Protein AF-A0A533TFR9-F1 (afdb_monomer_lite)

Foldseek 3Di:
DDDDPDDDDDDDDDDPDDDDDPDDDDPLLVLLVVLVVLVLQQVLVVCCVLCVVLDPDPVADGPSLLVLLVVSCVVVPPDPDLQVQVVCQVRPVSCVSNVHPHGDHSVSNVSSVVSDDPVSVVVVVVSVVLVVVLVCVVVVDPDDDDDDDDDDDDDPPPDDDDDDDDDPDDPDDDPDDDDDPDDDDDDDDDDDDDDDDSNHSDDD

Structure (mmCIF, N/CA/C/O backbone):
data_AF-A0A533TFR9-F1
#
_entry.id   AF-A0A533TFR9-F1
#
loop_
_atom_site.group_PDB
_atom_site.id
_atom_site.type_symbol
_atom_site.label_atom_id
_atom_site.label_alt_id
_atom_site.label_comp_id
_atom_site.label_asym_id
_atom_site.label_entity_id
_atom_site.label_seq_id
_atom_site.pdbx_PDB_ins_code
_atom_site.Cartn_x
_atom_site.Cartn_y
_atom_site.Cartn_z
_atom_site.occupancy
_atom_site.B_iso_or_equiv
_atom_site.auth_seq_id
_atom_site.auth_comp_id
_atom_site.auth_asym_id
_atom_site.auth_atom_id
_atom_site.pdbx_PDB_model_num
ATOM 1 N N . MET A 1 1 ? -53.025 -41.122 -5.615 1.00 40.28 1 MET A N 1
ATOM 2 C CA . MET A 1 1 ? -52.400 -40.650 -4.360 1.00 40.28 1 MET A CA 1
ATOM 3 C C . MET A 1 1 ? -51.472 -39.491 -4.711 1.00 40.28 1 MET A C 1
ATOM 5 O O . MET A 1 1 ? -50.296 -39.714 -4.962 1.00 40.28 1 MET A O 1
ATOM 9 N N . ALA A 1 2 ? -52.024 -38.284 -4.869 1.00 43.53 2 ALA A N 1
ATOM 10 C CA . ALA A 1 2 ? -51.248 -37.087 -5.196 1.00 43.53 2 ALA A CA 1
ATOM 11 C C . ALA A 1 2 ? -50.754 -36.455 -3.889 1.00 43.53 2 ALA A C 1
ATOM 13 O O . ALA A 1 2 ? -51.533 -36.268 -2.959 1.00 43.53 2 ALA A O 1
ATOM 14 N N . LYS A 1 3 ? -49.445 -36.222 -3.796 1.00 50.22 3 LYS A N 1
ATOM 15 C CA . LYS A 1 3 ? -48.782 -35.680 -2.611 1.00 50.22 3 LYS A CA 1
ATOM 16 C C . LYS A 1 3 ? -48.791 -34.157 -2.741 1.00 50.22 3 LYS A C 1
ATOM 18 O O . LYS A 1 3 ? -47.997 -33.613 -3.508 1.00 50.22 3 LYS A O 1
ATOM 23 N N . ASP A 1 4 ? -49.708 -33.493 -2.042 1.00 49.94 4 ASP A N 1
ATOM 24 C CA . ASP A 1 4 ? -49.743 -32.032 -1.986 1.00 49.94 4 ASP A CA 1
ATOM 25 C C . ASP A 1 4 ? -48.434 -31.521 -1.385 1.00 49.94 4 ASP A C 1
ATOM 27 O O . ASP A 1 4 ? -48.100 -31.773 -0.227 1.00 49.94 4 ASP A O 1
ATOM 31 N N . THR A 1 5 ? -47.652 -30.837 -2.215 1.00 58.03 5 THR A N 1
ATOM 32 C CA . THR A 1 5 ? -46.414 -30.183 -1.802 1.00 58.03 5 THR A CA 1
ATOM 33 C C . THR A 1 5 ? -46.766 -28.736 -1.484 1.00 58.03 5 THR A C 1
ATOM 35 O O . THR A 1 5 ? -46.657 -27.856 -2.333 1.00 58.03 5 THR A O 1
ATOM 38 N N . SER A 1 6 ? -47.261 -28.494 -0.270 1.00 59.50 6 SER A N 1
ATOM 39 C CA . SER A 1 6 ? -47.533 -27.144 0.223 1.00 59.50 6 SER A CA 1
ATOM 40 C C . SER A 1 6 ? -46.208 -26.407 0.432 1.00 59.50 6 SER A C 1
ATOM 42 O O . SER A 1 6 ? -45.427 -26.753 1.322 1.00 59.50 6 SER A O 1
ATOM 44 N N . ILE A 1 7 ? -45.941 -25.404 -0.402 1.00 64.81 7 ILE A N 1
ATOM 45 C CA . ILE A 1 7 ? -44.805 -24.491 -0.252 1.00 64.81 7 ILE A CA 1
ATOM 46 C C . ILE A 1 7 ? -45.053 -23.669 1.025 1.00 64.81 7 ILE A C 1
ATOM 48 O O . ILE A 1 7 ? -46.090 -23.010 1.105 1.00 64.81 7 ILE A O 1
ATOM 52 N N . PRO A 1 8 ? -44.165 -23.701 2.035 1.00 61.91 8 PRO A N 1
ATOM 53 C CA . PRO A 1 8 ? -44.389 -22.963 3.272 1.00 61.91 8 PRO A CA 1
ATOM 54 C C . PRO A 1 8 ? -44.379 -21.453 2.999 1.00 61.91 8 PRO A C 1
ATOM 56 O O . PRO A 1 8 ? -43.416 -20.913 2.450 1.00 61.91 8 PRO A O 1
ATOM 59 N N . GLU A 1 9 ? -45.462 -20.772 3.384 1.00 65.62 9 GLU A N 1
ATOM 60 C CA . GLU A 1 9 ? -45.578 -19.314 3.325 1.00 65.62 9 GLU A CA 1
ATOM 61 C C . GLU A 1 9 ? -44.448 -18.651 4.127 1.00 65.62 9 GLU A C 1
ATOM 63 O O . GLU A 1 9 ? -44.225 -18.951 5.304 1.00 65.62 9 GLU A O 1
ATOM 68 N N . LYS A 1 10 ? -43.727 -17.719 3.491 1.00 65.94 10 LYS A N 1
ATOM 69 C CA . LYS A 1 10 ? -42.683 -16.920 4.143 1.00 65.94 10 LYS A CA 1
ATOM 70 C C . LYS A 1 10 ? -43.307 -16.058 5.242 1.00 65.94 10 LYS A C 1
ATOM 72 O O . LYS A 1 10 ? -43.963 -15.054 4.966 1.00 65.94 10 LYS A O 1
ATOM 77 N N . LYS A 1 11 ? -43.059 -16.438 6.495 1.00 70.69 11 LYS A N 1
ATOM 78 C CA . LYS A 1 11 ? -43.425 -15.670 7.687 1.00 70.69 11 LYS A CA 1
ATOM 79 C C . LYS A 1 11 ? -42.774 -14.281 7.613 1.00 70.69 11 LYS A C 1
ATOM 81 O O . LYS A 1 11 ? -41.561 -14.177 7.456 1.00 70.69 11 LYS A O 1
ATOM 86 N N . LYS A 1 12 ? -43.578 -13.216 7.697 1.00 67.75 12 LYS A N 1
ATOM 87 C CA . LYS A 1 12 ? -43.084 -11.830 7.732 1.00 67.75 12 LYS A CA 1
ATOM 88 C C . LYS A 1 12 ? -42.304 -11.614 9.027 1.00 67.75 12 LYS A C 1
ATOM 90 O O . LYS A 1 12 ? -42.890 -11.677 10.107 1.00 67.75 12 LYS A O 1
ATOM 95 N N . GLU A 1 13 ? -41.002 -11.378 8.923 1.00 79.06 13 GLU A N 1
ATOM 96 C CA . GLU A 1 13 ? -40.177 -11.027 10.079 1.00 79.06 13 GLU A CA 1
ATOM 97 C C . GLU A 1 13 ? -40.566 -9.624 10.570 1.00 79.06 13 GLU A C 1
ATOM 99 O O . GLU A 1 13 ? -40.511 -8.653 9.815 1.00 79.06 13 GLU A O 1
ATOM 104 N N . GLN A 1 14 ? -41.033 -9.532 11.818 1.00 79.50 14 GLN A N 1
ATOM 105 C CA . GLN A 1 14 ? -41.370 -8.269 12.477 1.00 79.50 14 GLN A CA 1
ATOM 106 C C . GLN A 1 14 ? -40.223 -7.864 13.401 1.00 79.50 14 GLN A C 1
ATOM 108 O O . GLN A 1 14 ? -39.739 -8.681 14.185 1.00 79.50 14 GLN A O 1
ATOM 113 N N . ILE A 1 15 ? -39.800 -6.600 13.314 1.00 82.75 15 ILE A N 1
ATOM 114 C CA . ILE A 1 15 ? -38.747 -6.038 14.167 1.00 82.75 15 ILE A CA 1
ATOM 115 C C . ILE A 1 15 ? -39.233 -6.081 15.619 1.00 82.75 15 ILE A C 1
ATOM 117 O O . ILE A 1 15 ? -40.212 -5.425 15.964 1.00 82.75 15 ILE A O 1
ATOM 121 N N . HIS A 1 16 ? -38.560 -6.876 16.453 1.00 84.50 16 HIS A N 1
ATOM 122 C CA . HIS A 1 16 ? -38.984 -7.127 17.832 1.00 84.50 16 HIS A CA 1
ATOM 123 C C . HIS A 1 16 ? -38.587 -5.990 18.786 1.00 84.50 16 HIS A C 1
ATOM 125 O O . HIS A 1 16 ? -39.356 -5.633 19.673 1.00 84.50 16 HIS A O 1
ATOM 131 N N . ALA A 1 17 ? -37.396 -5.409 18.601 1.00 82.75 17 ALA A N 1
ATOM 132 C CA . ALA A 1 17 ? -36.886 -4.296 19.398 1.00 82.75 17 ALA A CA 1
ATOM 133 C C . ALA A 1 17 ? -35.746 -3.571 18.664 1.00 82.75 17 ALA A C 1
ATOM 135 O O . ALA A 1 17 ? -35.014 -4.185 17.889 1.00 82.75 17 ALA A O 1
ATOM 136 N N . ILE A 1 18 ? -35.578 -2.275 18.939 1.00 85.94 18 ILE A N 1
ATOM 137 C CA . ILE A 1 18 ? -34.423 -1.479 18.500 1.00 85.94 18 ILE A CA 1
ATOM 138 C C . ILE A 1 18 ? -33.556 -1.246 19.737 1.00 85.94 18 ILE A C 1
ATOM 140 O O . ILE A 1 18 ? -33.967 -0.540 20.656 1.00 85.94 18 ILE A O 1
ATOM 144 N N . GLN A 1 19 ? -32.385 -1.877 19.780 1.00 89.19 19 GLN A N 1
ATOM 145 C CA . GLN A 1 19 ? -31.426 -1.775 20.883 1.00 89.19 19 GLN A CA 1
ATOM 146 C C . GLN A 1 19 ? -30.131 -1.113 20.405 1.00 89.19 19 GLN A C 1
ATOM 148 O O . GLN A 1 19 ? -29.791 -1.175 19.222 1.00 89.19 19 GLN A O 1
ATOM 153 N N . ALA A 1 20 ? -29.409 -0.471 21.326 1.00 82.38 20 ALA A N 1
ATOM 154 C CA . ALA A 1 20 ? -28.070 0.032 21.045 1.00 82.38 20 ALA A CA 1
ATOM 155 C C . ALA A 1 20 ? -27.120 -1.151 20.809 1.00 82.38 20 ALA A C 1
ATOM 157 O O . ALA A 1 20 ? -27.130 -2.121 21.564 1.00 82.38 20 ALA A O 1
ATOM 158 N N . THR A 1 21 ? -26.339 -1.070 19.737 1.00 81.94 21 THR A N 1
ATOM 159 C CA . THR A 1 21 ? -25.361 -2.085 19.340 1.00 81.94 21 THR A CA 1
ATOM 160 C C . THR A 1 21 ? -23.977 -1.631 19.786 1.00 81.94 21 THR A C 1
ATOM 162 O O . THR A 1 21 ? -23.606 -0.488 19.528 1.00 81.94 21 THR A O 1
ATOM 165 N N . ASP A 1 22 ? -23.241 -2.517 20.456 1.00 82.50 22 ASP A N 1
ATOM 166 C CA . ASP A 1 22 ? -21.844 -2.289 20.859 1.00 82.50 22 ASP A CA 1
ATOM 167 C C . ASP A 1 22 ? -20.851 -2.637 19.728 1.00 82.50 22 ASP A C 1
ATOM 169 O O . ASP A 1 22 ? -19.657 -2.362 19.811 1.00 82.50 22 ASP A O 1
ATOM 173 N N . ASP A 1 23 ? -21.345 -3.219 18.629 1.00 80.50 23 ASP A N 1
ATOM 174 C CA . ASP A 1 23 ? -20.527 -3.548 17.465 1.00 80.50 23 ASP A CA 1
ATOM 175 C C . ASP A 1 23 ? -20.022 -2.281 16.763 1.00 80.50 23 ASP A C 1
ATOM 177 O O . ASP A 1 23 ? -20.779 -1.357 16.437 1.00 80.50 23 ASP A O 1
ATOM 181 N N . GLN A 1 24 ? -18.733 -2.274 16.427 1.00 80.06 24 GLN A N 1
ATOM 182 C CA . GLN A 1 24 ? -18.159 -1.220 15.602 1.00 80.06 24 GLN A CA 1
ATOM 183 C C . GLN A 1 24 ? -18.522 -1.425 14.130 1.00 80.06 24 GLN A C 1
ATOM 185 O O . GLN A 1 24 ? -17.881 -2.171 13.387 1.00 80.06 24 GLN A O 1
ATOM 190 N N . LEU A 1 25 ? -19.556 -0.717 13.687 1.00 78.94 25 LEU A N 1
ATOM 191 C CA . LEU A 1 25 ? -19.965 -0.702 12.289 1.00 78.94 25 LEU A CA 1
ATOM 192 C C . LEU A 1 25 ? -19.057 0.216 11.466 1.00 78.94 25 LEU A C 1
ATOM 194 O O . LEU A 1 25 ? -18.808 1.368 11.818 1.00 78.94 25 LEU A O 1
ATOM 198 N N . THR A 1 26 ? -18.600 -0.284 10.320 1.00 83.94 26 THR A N 1
ATOM 199 C CA . THR A 1 26 ? -17.754 0.467 9.388 1.00 83.94 26 THR A CA 1
ATOM 200 C C . THR A 1 26 ? -18.299 0.389 7.972 1.00 83.94 26 THR A C 1
ATOM 202 O O . THR A 1 26 ? -18.675 -0.674 7.476 1.00 83.94 26 THR A O 1
ATOM 205 N N . THR A 1 27 ? -18.308 1.528 7.284 1.00 83.62 27 THR A N 1
ATOM 206 C CA . THR A 1 27 ? -18.710 1.620 5.873 1.00 83.62 27 THR A CA 1
ATOM 207 C C . THR A 1 27 ? -17.654 1.046 4.924 1.00 83.62 27 THR A C 1
ATOM 209 O O . THR A 1 27 ? -17.921 0.875 3.737 1.00 83.62 27 THR A O 1
ATOM 212 N N . ARG A 1 28 ? -16.465 0.699 5.437 1.00 87.12 28 ARG A N 1
ATOM 213 C CA . ARG A 1 28 ? -15.309 0.209 4.668 1.00 87.12 28 ARG A CA 1
ATOM 214 C C . ARG A 1 28 ? -15.183 -1.318 4.663 1.00 87.12 28 ARG A C 1
ATOM 216 O O . ARG A 1 28 ? -14.096 -1.848 4.461 1.00 87.12 28 ARG A O 1
ATOM 223 N N . SER A 1 29 ? -16.274 -2.052 4.873 1.00 85.31 29 SER A N 1
ATOM 224 C CA . SER A 1 29 ? -16.260 -3.523 4.967 1.00 85.31 29 SER A CA 1
ATOM 225 C C . SER A 1 29 ? -15.684 -4.216 3.722 1.00 85.31 29 SER A C 1
ATOM 227 O O . SER A 1 29 ? -15.008 -5.240 3.837 1.00 85.31 29 SER A O 1
ATOM 229 N N . CYS A 1 30 ? -15.856 -3.628 2.532 1.00 86.75 30 CYS A N 1
ATOM 230 C CA . CYS A 1 30 ? -15.288 -4.144 1.282 1.00 86.75 30 CYS A CA 1
ATOM 231 C C . CYS A 1 30 ? -13.751 -4.221 1.299 1.00 86.75 30 CYS A C 1
ATOM 233 O O . CYS A 1 30 ? -13.156 -5.092 0.658 1.00 86.75 30 CYS A O 1
ATOM 235 N N . LEU A 1 31 ? -13.108 -3.352 2.080 1.00 91.12 31 LEU A N 1
ATOM 236 C CA . LEU A 1 31 ? -11.663 -3.302 2.226 1.00 91.12 31 LEU A CA 1
ATOM 237 C C . LEU A 1 31 ? -11.118 -4.549 2.931 1.00 91.12 31 LEU A C 1
ATOM 239 O O . LEU A 1 31 ? -9.989 -4.951 2.657 1.00 91.12 31 LEU A O 1
ATOM 243 N N . SER A 1 32 ? -11.930 -5.208 3.763 1.00 91.50 32 SER A N 1
ATOM 244 C CA . SER A 1 32 ? -11.549 -6.460 4.418 1.00 91.50 32 SER A CA 1
ATOM 245 C C . SER A 1 32 ? -11.318 -7.571 3.395 1.00 91.50 32 SER A C 1
ATOM 247 O O . SER A 1 32 ? -10.272 -8.223 3.405 1.00 91.50 32 SER A O 1
ATOM 249 N N . PHE A 1 33 ? -12.209 -7.713 2.408 1.00 91.62 33 PHE A N 1
ATOM 250 C CA . PHE A 1 33 ? -12.016 -8.671 1.315 1.00 91.62 33 PHE A CA 1
ATOM 251 C C . PHE A 1 33 ? -10.762 -8.366 0.499 1.00 91.62 33 PHE A C 1
ATOM 253 O O . PHE A 1 33 ? -10.030 -9.283 0.127 1.00 91.62 33 PHE A O 1
ATOM 260 N N . PHE A 1 34 ? -10.476 -7.087 0.254 1.00 92.44 34 PHE A N 1
ATOM 261 C CA . PHE A 1 34 ? -9.254 -6.681 -0.435 1.00 92.44 34 PHE A CA 1
ATOM 262 C C . PHE A 1 34 ? -7.996 -7.014 0.382 1.00 92.44 34 PHE A C 1
ATOM 264 O O . PHE A 1 34 ? -7.026 -7.553 -0.153 1.00 92.44 34 PHE A O 1
ATOM 271 N N . ALA A 1 35 ? -8.017 -6.766 1.689 1.00 91.44 35 ALA A N 1
ATOM 272 C CA . ALA A 1 35 ? -6.906 -7.062 2.583 1.00 91.44 35 ALA A CA 1
ATOM 273 C C . ALA A 1 35 ? -6.661 -8.579 2.725 1.00 91.44 35 ALA A C 1
ATOM 275 O O . ALA A 1 35 ? -5.508 -9.021 2.764 1.00 91.44 35 ALA A O 1
ATOM 276 N N . ILE A 1 36 ? -7.725 -9.389 2.756 1.00 91.94 36 ILE A N 1
ATOM 277 C CA . ILE A 1 36 ? -7.655 -10.858 2.706 1.00 91.94 36 ILE A CA 1
ATOM 278 C C . ILE A 1 36 ? -7.085 -11.307 1.359 1.00 91.94 36 ILE A C 1
ATOM 280 O O . ILE A 1 36 ? -6.171 -12.132 1.308 1.00 91.94 36 ILE A O 1
ATOM 284 N N . TYR A 1 37 ? -7.565 -10.714 0.266 1.00 91.81 37 TYR A N 1
ATOM 285 C CA . TYR A 1 37 ? -7.078 -10.999 -1.074 1.00 91.81 37 TYR A CA 1
ATOM 286 C C . TYR A 1 37 ? -5.565 -10.753 -1.188 1.00 91.81 37 TYR A C 1
ATOM 288 O O . TYR A 1 37 ? -4.832 -11.655 -1.595 1.00 91.81 37 TYR A O 1
ATOM 296 N N . LEU A 1 38 ? -5.066 -9.597 -0.736 1.00 90.62 38 LEU A N 1
ATOM 297 C CA . LEU A 1 38 ? -3.634 -9.270 -0.747 1.00 90.62 38 LEU A CA 1
ATOM 298 C C . LEU A 1 38 ? -2.773 -10.253 0.060 1.00 90.62 38 LEU A C 1
ATOM 300 O O . LEU A 1 38 ? -1.634 -10.535 -0.321 1.00 90.62 38 LEU A O 1
ATOM 304 N N . ARG A 1 39 ? -3.306 -10.796 1.157 1.00 89.56 39 ARG A N 1
ATOM 305 C CA . ARG A 1 39 ? -2.626 -11.836 1.943 1.00 89.56 39 ARG A CA 1
ATOM 306 C C . ARG A 1 39 ? -2.644 -13.191 1.231 1.00 89.56 39 ARG A C 1
ATOM 308 O O . ARG A 1 39 ? -1.647 -13.906 1.269 1.00 89.56 39 ARG A O 1
ATOM 315 N N . SER A 1 40 ? -3.732 -13.513 0.532 1.00 89.19 40 SER A N 1
ATOM 316 C CA . SER A 1 40 ? -3.910 -14.798 -0.159 1.00 89.19 40 SER A CA 1
ATOM 317 C C . SER A 1 40 ? -3.024 -14.976 -1.399 1.00 89.19 40 SER A C 1
ATOM 319 O O . SER A 1 40 ? -2.599 -16.091 -1.691 1.00 89.19 40 SER A O 1
ATOM 321 N N . ILE A 1 41 ? -2.680 -13.891 -2.104 1.00 85.94 41 ILE A N 1
ATOM 322 C CA . ILE A 1 41 ? -1.914 -13.947 -3.363 1.00 85.94 41 ILE A CA 1
ATOM 323 C C . ILE A 1 41 ? -0.428 -14.288 -3.187 1.00 85.94 41 ILE A C 1
ATOM 325 O O . ILE A 1 41 ? 0.297 -14.328 -4.172 1.00 85.94 41 ILE A O 1
ATOM 329 N N . GLN A 1 42 ? 0.056 -14.515 -1.958 1.00 83.50 42 GLN A N 1
ATOM 330 C CA . GLN A 1 42 ? 1.474 -14.789 -1.653 1.00 83.50 42 GLN A CA 1
ATOM 331 C C . GLN A 1 42 ? 2.441 -13.678 -2.110 1.00 83.50 42 GLN A C 1
ATOM 333 O O . GLN A 1 42 ? 3.645 -13.887 -2.258 1.00 83.50 42 GLN A O 1
ATOM 338 N N . LEU A 1 43 ? 1.932 -12.456 -2.281 1.00 87.88 43 LEU A N 1
ATOM 339 C CA . LEU A 1 43 ? 2.740 -11.289 -2.628 1.00 87.88 43 LEU A CA 1
ATOM 340 C C . LEU A 1 43 ? 3.585 -10.806 -1.440 1.00 87.88 43 LEU A C 1
ATOM 342 O O . LEU A 1 43 ? 4.705 -10.331 -1.619 1.00 87.88 43 LEU A O 1
ATOM 346 N N . LEU A 1 44 ? 3.064 -10.942 -0.219 1.00 89.19 44 LEU A N 1
ATOM 347 C CA . LEU A 1 44 ? 3.703 -10.423 0.994 1.00 89.19 44 LEU A CA 1
ATOM 348 C C . LEU A 1 44 ? 5.091 -11.036 1.271 1.00 89.19 44 LEU A C 1
ATOM 350 O O . LEU A 1 44 ? 6.014 -10.261 1.529 1.00 89.19 44 LEU A O 1
ATOM 354 N N . PRO A 1 45 ? 5.312 -12.361 1.137 1.00 90.50 45 PRO A N 1
ATOM 355 C CA . PRO A 1 45 ? 6.654 -12.945 1.227 1.00 90.50 45 PRO A CA 1
ATOM 356 C C . PRO A 1 45 ? 7.634 -12.413 0.171 1.00 90.50 45 PRO A C 1
ATOM 358 O O . PRO A 1 45 ? 8.799 -12.154 0.476 1.00 90.50 45 PRO A O 1
ATOM 361 N N . ILE A 1 46 ? 7.173 -12.202 -1.069 1.00 90.06 46 ILE A N 1
ATOM 362 C CA . ILE A 1 46 ? 8.003 -11.655 -2.155 1.00 90.06 46 ILE A CA 1
ATOM 363 C C . ILE A 1 46 ? 8.418 -10.220 -1.817 1.00 90.06 46 ILE A C 1
ATOM 365 O O . ILE A 1 46 ? 9.588 -9.858 -1.959 1.00 90.06 46 ILE A O 1
ATOM 369 N N . ILE A 1 47 ? 7.475 -9.419 -1.319 1.00 90.50 47 ILE A N 1
ATOM 370 C CA . ILE A 1 47 ? 7.729 -8.055 -0.855 1.00 90.50 47 ILE A CA 1
ATOM 371 C C . ILE A 1 47 ? 8.730 -8.048 0.302 1.00 90.50 47 ILE A C 1
ATOM 373 O O . ILE A 1 47 ? 9.670 -7.257 0.263 1.00 90.50 47 ILE A O 1
ATOM 377 N N . GLU A 1 48 ? 8.579 -8.918 1.302 1.00 91.00 48 GLU A N 1
ATOM 378 C CA . GLU A 1 48 ? 9.520 -8.995 2.428 1.00 91.00 48 GLU A CA 1
ATOM 379 C C . GLU A 1 48 ? 10.929 -9.353 1.948 1.00 91.00 48 GLU A C 1
ATOM 381 O O . GLU A 1 48 ? 11.910 -8.737 2.361 1.00 91.00 48 GLU A O 1
ATOM 386 N N . ARG A 1 49 ? 11.055 -10.281 0.997 1.00 89.69 49 ARG A N 1
ATOM 387 C CA . ARG A 1 49 ? 12.356 -10.653 0.433 1.00 89.69 49 ARG A CA 1
ATOM 388 C C . ARG A 1 49 ? 13.016 -9.506 -0.341 1.00 89.69 49 ARG A C 1
ATOM 390 O O . ARG A 1 49 ? 14.221 -9.296 -0.216 1.00 89.69 49 ARG A O 1
ATOM 397 N N . LEU A 1 50 ? 12.247 -8.758 -1.135 1.00 87.75 50 LEU A N 1
ATOM 398 C CA . LEU A 1 50 ? 12.765 -7.660 -1.962 1.00 87.75 50 LEU A CA 1
ATOM 399 C C . LEU A 1 50 ? 13.021 -6.377 -1.156 1.00 87.75 50 LEU A C 1
ATOM 401 O O . LEU A 1 50 ? 14.012 -5.676 -1.375 1.00 87.75 50 LEU A O 1
ATOM 405 N N . PHE A 1 51 ? 12.131 -6.061 -0.216 1.00 88.19 51 PHE A N 1
ATOM 406 C CA . PHE A 1 51 ? 12.095 -4.782 0.489 1.00 88.19 51 PHE A CA 1
ATOM 407 C C . PHE A 1 51 ? 12.335 -4.891 1.996 1.00 88.19 51 PHE A C 1
ATOM 409 O O . PHE A 1 51 ? 12.429 -3.852 2.639 1.00 88.19 51 PHE A O 1
ATOM 416 N N . GLY A 1 52 ? 12.541 -6.072 2.579 1.00 83.75 52 GLY A N 1
ATOM 417 C CA . GLY A 1 52 ? 12.780 -6.236 4.022 1.00 83.75 52 GLY A CA 1
ATOM 418 C C . GLY A 1 52 ? 13.975 -5.419 4.529 1.00 83.75 52 GLY A C 1
ATOM 419 O O . GLY A 1 52 ? 13.904 -4.771 5.572 1.00 83.75 52 GLY A O 1
ATOM 420 N N . LYS A 1 53 ? 15.029 -5.279 3.707 1.00 84.19 53 LYS A N 1
ATOM 421 C CA . LYS A 1 53 ? 16.192 -4.400 3.973 1.00 84.19 53 LYS A CA 1
ATOM 422 C C . LYS A 1 53 ? 15.857 -2.899 4.007 1.00 84.19 53 LYS A C 1
ATOM 424 O O . LYS A 1 53 ? 16.750 -2.066 4.144 1.00 84.19 53 LYS A O 1
ATOM 429 N N . LEU A 1 54 ? 14.613 -2.502 3.740 1.00 84.62 54 LEU A N 1
ATOM 430 C CA . LEU A 1 54 ? 14.144 -1.118 3.879 1.00 84.62 54 LEU A CA 1
ATOM 431 C C . LEU A 1 54 ? 13.927 -0.759 5.351 1.00 84.62 54 LEU A C 1
ATOM 433 O O . LEU A 1 54 ? 14.105 0.392 5.752 1.00 84.62 54 LEU A O 1
ATOM 437 N N . ARG A 1 55 ? 13.583 -1.757 6.171 1.00 83.31 55 ARG A N 1
ATOM 438 C CA . ARG A 1 55 ? 13.374 -1.594 7.602 1.00 83.31 55 ARG A CA 1
ATOM 439 C C . ARG A 1 55 ? 14.721 -1.460 8.306 1.00 83.31 55 ARG A C 1
ATOM 441 O O . ARG A 1 55 ? 15.454 -2.426 8.472 1.00 83.31 55 ARG A O 1
ATOM 448 N N . LYS A 1 56 ? 15.029 -0.243 8.758 1.00 76.75 56 LYS A N 1
ATOM 449 C CA . LYS A 1 56 ? 16.255 0.046 9.524 1.00 76.75 56 LYS A CA 1
ATOM 450 C C . LYS A 1 56 ? 16.191 -0.439 10.977 1.00 76.75 56 LYS A C 1
ATOM 452 O O . LYS A 1 56 ? 17.228 -0.656 11.586 1.00 76.75 56 LYS A O 1
ATOM 457 N N . ASN A 1 57 ? 14.992 -0.580 11.550 1.00 79.88 57 ASN A N 1
ATOM 458 C CA . ASN A 1 57 ? 14.809 -0.934 12.959 1.00 79.88 57 ASN A CA 1
ATOM 459 C C . ASN A 1 57 ? 13.709 -1.992 13.143 1.00 79.88 57 ASN A C 1
ATOM 461 O O . ASN A 1 57 ? 12.606 -1.858 12.607 1.00 79.88 57 ASN A O 1
ATOM 465 N N . LYS A 1 58 ? 13.985 -3.000 13.980 1.00 74.38 58 LYS A N 1
ATOM 466 C CA . LYS A 1 58 ? 13.032 -4.038 14.401 1.00 74.38 58 LYS A CA 1
ATOM 467 C C . LYS A 1 58 ? 11.830 -3.485 15.183 1.00 74.38 58 LYS A C 1
ATOM 469 O O . LYS A 1 58 ? 10.826 -4.165 15.287 1.00 74.38 58 LYS A O 1
ATOM 474 N N . LYS A 1 59 ? 11.863 -2.245 15.678 1.00 77.06 59 LYS A N 1
ATOM 475 C CA . LYS A 1 59 ? 10.701 -1.626 16.354 1.00 77.06 59 LYS A CA 1
ATOM 476 C C . LYS A 1 59 ? 9.607 -1.102 15.406 1.00 77.06 59 LYS A C 1
ATOM 478 O O . LYS A 1 59 ? 8.493 -0.857 15.856 1.00 77.06 59 LYS A O 1
ATOM 483 N N . GLY A 1 60 ? 9.925 -0.872 14.127 1.00 81.25 60 GLY A N 1
ATOM 484 C CA . GLY A 1 60 ? 8.948 -0.401 13.131 1.00 81.25 60 GLY A CA 1
ATOM 485 C C . GLY A 1 60 ? 8.015 -1.514 12.651 1.00 81.25 60 GLY A C 1
ATOM 486 O O . GLY A 1 60 ? 8.343 -2.682 12.837 1.00 81.25 60 GLY A O 1
ATOM 487 N N . LEU A 1 61 ? 6.892 -1.160 12.016 1.00 86.81 61 LEU A N 1
ATOM 488 C CA . LEU A 1 61 ? 6.024 -2.151 11.371 1.00 86.81 61 LEU A CA 1
ATOM 489 C C . LEU A 1 61 ? 6.801 -2.942 10.301 1.00 86.81 61 LEU A C 1
ATOM 491 O O . LEU A 1 61 ? 7.716 -2.389 9.671 1.00 86.81 61 LEU A O 1
ATOM 495 N N . PRO A 1 62 ? 6.463 -4.224 10.088 1.00 90.19 62 PRO A N 1
ATOM 496 C CA . PRO A 1 62 ? 7.011 -4.988 8.980 1.00 90.19 62 PRO A CA 1
ATOM 497 C C . PRO A 1 62 ? 6.603 -4.357 7.642 1.00 90.19 62 PRO A C 1
ATOM 499 O O . PRO A 1 62 ? 5.532 -3.768 7.495 1.00 90.19 62 PRO A O 1
ATOM 502 N N . ILE A 1 63 ? 7.492 -4.459 6.654 1.00 91.12 63 ILE A N 1
ATOM 503 C CA . ILE A 1 63 ? 7.301 -3.823 5.348 1.00 91.12 63 ILE A CA 1
ATOM 504 C C . ILE A 1 63 ? 6.037 -4.342 4.629 1.00 91.12 63 ILE A C 1
ATOM 506 O O . ILE A 1 63 ? 5.300 -3.513 4.099 1.00 91.12 63 ILE A O 1
ATOM 510 N N . PRO A 1 64 ? 5.714 -5.650 4.646 1.00 91.69 64 PRO A N 1
ATOM 511 C CA . PRO A 1 64 ? 4.498 -6.176 4.043 1.00 91.69 64 PRO A CA 1
ATOM 512 C C . PRO A 1 64 ? 3.221 -5.578 4.625 1.00 91.69 64 PRO A C 1
ATOM 514 O O . PRO A 1 64 ? 2.309 -5.269 3.865 1.00 91.69 64 PRO A O 1
ATOM 517 N N . GLU A 1 65 ? 3.159 -5.347 5.938 1.00 91.75 65 GLU A N 1
ATOM 518 C CA . GLU A 1 65 ? 1.994 -4.702 6.557 1.00 91.75 65 GLU A CA 1
ATOM 519 C C . GLU A 1 65 ? 1.853 -3.248 6.120 1.00 91.75 65 GLU A C 1
ATOM 521 O O . GLU A 1 65 ? 0.745 -2.807 5.821 1.00 91.75 65 GLU A O 1
ATOM 526 N N . LEU A 1 66 ? 2.967 -2.516 6.004 1.00 92.06 66 LEU A N 1
ATOM 527 C CA . LEU A 1 66 ? 2.947 -1.162 5.448 1.00 92.06 66 LEU A CA 1
ATOM 528 C C . LEU A 1 66 ? 2.436 -1.163 4.004 1.00 92.06 66 LEU A C 1
ATOM 530 O O . LEU A 1 66 ? 1.656 -0.290 3.637 1.00 92.06 66 LEU A O 1
ATOM 534 N N . PHE A 1 67 ? 2.824 -2.152 3.194 1.00 92.31 67 PHE A N 1
ATOM 535 C CA . PHE A 1 67 ? 2.302 -2.301 1.836 1.00 92.31 67 PHE A CA 1
ATOM 536 C C . PHE A 1 67 ? 0.799 -2.578 1.821 1.00 92.31 67 PHE A C 1
ATOM 538 O O . PHE A 1 67 ? 0.091 -1.921 1.063 1.00 92.31 67 PHE A O 1
ATOM 545 N N . VAL A 1 68 ? 0.299 -3.494 2.659 1.00 93.31 68 VAL A N 1
ATOM 546 C CA . VAL A 1 68 ? -1.147 -3.751 2.764 1.00 93.31 68 VAL A CA 1
ATOM 547 C C . VAL A 1 68 ? -1.878 -2.473 3.164 1.00 93.31 68 VAL A C 1
ATOM 549 O O . VAL A 1 68 ? -2.829 -2.096 2.495 1.00 93.31 68 VAL A O 1
ATOM 552 N N . GLN A 1 69 ? -1.399 -1.751 4.178 1.00 93.12 69 GLN A N 1
ATOM 553 C CA . GLN A 1 69 ? -2.028 -0.510 4.640 1.00 93.12 69 GLN A CA 1
ATOM 554 C C . GLN A 1 69 ? -2.029 0.592 3.581 1.00 93.12 69 GLN A C 1
ATOM 556 O O . GLN A 1 69 ? -3.034 1.279 3.421 1.00 93.12 69 GLN A O 1
ATOM 561 N N . VAL A 1 70 ? -0.933 0.756 2.837 1.00 92.94 70 VAL A N 1
ATOM 562 C CA . VAL A 1 70 ? -0.842 1.742 1.751 1.00 92.94 70 VAL A CA 1
ATOM 563 C C . VAL A 1 70 ? -1.761 1.372 0.588 1.00 92.94 70 VAL A C 1
ATOM 565 O O . VAL A 1 70 ? -2.471 2.235 0.080 1.00 92.94 70 VAL A O 1
ATOM 568 N N . LEU A 1 71 ? -1.777 0.104 0.170 1.00 92.25 71 LEU A N 1
ATOM 569 C CA . LEU A 1 71 ? -2.655 -0.358 -0.907 1.00 92.25 71 LEU A CA 1
ATOM 570 C C . LEU A 1 71 ? -4.126 -0.248 -0.504 1.00 92.25 71 LEU A C 1
ATOM 572 O O . LEU A 1 71 ? -4.940 0.214 -1.298 1.00 92.25 71 LEU A O 1
ATOM 576 N N . SER A 1 72 ? -4.451 -0.613 0.734 1.00 91.81 72 SER A N 1
ATOM 577 C CA . SER A 1 72 ? -5.787 -0.456 1.298 1.00 91.81 72 SER A CA 1
ATOM 578 C C . SER A 1 72 ? -6.204 1.015 1.362 1.00 91.81 72 SER A C 1
ATOM 580 O O . SER A 1 72 ? -7.309 1.351 0.955 1.00 91.81 72 SER A O 1
ATOM 582 N N . PHE A 1 73 ? -5.305 1.916 1.766 1.00 91.75 73 PHE A N 1
ATOM 583 C CA . PHE A 1 73 ? -5.562 3.358 1.770 1.00 91.75 73 PHE A CA 1
ATOM 584 C C . PHE A 1 73 ? -5.830 3.915 0.363 1.00 91.75 73 PHE A C 1
ATOM 586 O O . PHE A 1 73 ? -6.724 4.737 0.175 1.00 91.75 73 PHE A O 1
ATOM 593 N N . PHE A 1 74 ? -5.084 3.452 -0.645 1.00 91.38 74 PHE A N 1
ATOM 594 C CA . PHE A 1 74 ? -5.322 3.847 -2.035 1.00 91.38 74 PHE A CA 1
ATOM 595 C C . PHE A 1 74 ? -6.628 3.291 -2.599 1.00 91.38 74 PHE A C 1
ATOM 597 O O . PHE A 1 74 ? -7.257 3.967 -3.409 1.00 91.38 74 PHE A O 1
ATOM 604 N N . MET A 1 75 ? -7.029 2.091 -2.176 1.00 90.81 75 MET A N 1
ATOM 605 C CA . MET A 1 75 ? -8.301 1.495 -2.576 1.00 90.81 75 MET A CA 1
ATOM 606 C C . MET A 1 75 ? -9.496 2.191 -1.912 1.00 90.81 75 MET A C 1
ATOM 608 O O . MET A 1 75 ? -10.524 2.373 -2.557 1.00 90.81 75 MET A O 1
ATOM 612 N N . ASP A 1 76 ? -9.353 2.601 -0.649 1.00 89.62 76 ASP A N 1
ATOM 613 C CA . ASP A 1 76 ? -10.387 3.326 0.095 1.00 89.62 76 ASP A CA 1
ATOM 614 C C . ASP A 1 76 ? -10.652 4.713 -0.508 1.00 89.62 76 ASP A C 1
ATOM 616 O O . ASP A 1 76 ? -11.796 5.118 -0.684 1.00 89.62 76 ASP A O 1
ATOM 620 N N . GLY A 1 77 ? -9.596 5.455 -0.860 1.00 87.94 77 GLY A N 1
ATOM 621 C CA . GLY A 1 77 ? -9.712 6.705 -1.617 1.00 87.94 77 GLY A CA 1
ATOM 622 C C . GLY A 1 77 ? -10.388 7.877 -0.886 1.00 87.94 77 GLY A C 1
ATOM 623 O O . GLY A 1 77 ? -10.419 8.977 -1.439 1.00 87.94 77 GLY A O 1
ATOM 624 N N . THR A 1 78 ? -10.864 7.692 0.353 1.00 86.44 78 THR A N 1
ATOM 625 C CA . THR A 1 78 ? -11.526 8.725 1.174 1.00 86.44 78 THR A CA 1
ATOM 626 C C . THR A 1 78 ? -10.665 9.980 1.330 1.00 86.44 78 THR A C 1
ATOM 628 O O . THR A 1 78 ? -11.149 11.109 1.264 1.00 86.44 78 THR A O 1
ATOM 631 N N . SER A 1 79 ? -9.359 9.795 1.523 1.00 85.12 79 SER A N 1
ATOM 632 C CA . SER A 1 79 ? -8.386 10.879 1.597 1.00 85.12 79 SER A CA 1
ATOM 633 C C . SER A 1 79 ? -7.167 10.530 0.762 1.00 85.12 79 SER A C 1
ATOM 635 O O . SER A 1 79 ? -6.735 9.385 0.708 1.00 85.12 79 SER A O 1
ATOM 637 N N . ARG A 1 80 ? -6.581 11.541 0.118 1.00 84.31 80 ARG A N 1
ATOM 638 C CA . ARG A 1 80 ? -5.320 11.413 -0.635 1.00 84.31 80 ARG A CA 1
ATOM 639 C C . ARG A 1 80 ? -4.129 12.009 0.113 1.00 84.31 80 ARG A C 1
ATOM 641 O O . ARG A 1 80 ? -3.005 11.982 -0.382 1.00 84.31 80 ARG A O 1
ATOM 648 N N . HIS A 1 81 ? -4.367 12.573 1.295 1.00 89.31 81 HIS A N 1
ATOM 649 C CA . HIS A 1 81 ? -3.341 13.233 2.089 1.00 89.31 81 HIS A CA 1
ATOM 650 C C . HIS A 1 81 ? -2.716 12.261 3.087 1.00 89.31 81 HIS A C 1
ATOM 652 O O . HIS A 1 81 ? -3.411 11.470 3.720 1.00 89.31 81 HIS A O 1
ATOM 658 N N . LEU A 1 82 ? -1.403 12.383 3.302 1.00 87.56 82 LEU A N 1
ATOM 659 C CA . LEU A 1 82 ? -0.675 11.595 4.305 1.00 87.56 82 LEU A CA 1
ATOM 660 C C . LEU A 1 82 ? -1.229 11.783 5.727 1.00 87.56 82 LEU A C 1
ATOM 662 O O . LEU A 1 82 ? -1.138 10.869 6.538 1.00 87.56 82 LEU A O 1
ATOM 666 N N . THR A 1 83 ? -1.825 12.939 6.028 1.00 90.06 83 THR A N 1
ATOM 667 C CA . THR A 1 83 ? -2.490 13.216 7.312 1.00 90.06 83 THR A CA 1
ATOM 668 C C . THR A 1 83 ? -3.703 12.319 7.564 1.00 90.06 83 THR A C 1
ATOM 670 O O . THR A 1 83 ? -4.058 12.102 8.719 1.00 90.06 83 THR A O 1
ATOM 673 N N . GLY A 1 84 ? -4.303 11.742 6.514 1.00 88.12 84 GLY A N 1
ATOM 674 C CA . GLY A 1 84 ? -5.411 10.793 6.639 1.00 88.12 84 GLY A CA 1
ATOM 675 C C . GLY A 1 84 ? -5.036 9.548 7.447 1.00 88.12 84 GLY A C 1
ATOM 676 O O . GLY A 1 84 ? -5.857 9.044 8.202 1.00 88.12 84 GLY A O 1
ATOM 677 N N . PHE A 1 85 ? -3.773 9.113 7.399 1.00 90.38 85 PHE A N 1
ATOM 678 C CA . PHE A 1 85 ? -3.302 7.981 8.204 1.00 90.38 85 PHE A CA 1
ATOM 679 C C . PHE A 1 85 ? -3.391 8.239 9.712 1.00 90.38 85 PHE A C 1
ATOM 681 O O . PHE A 1 85 ? -3.638 7.310 10.474 1.00 90.38 85 PHE A O 1
ATOM 688 N N . ASP A 1 86 ? -3.238 9.487 10.164 1.00 91.88 86 ASP A N 1
ATOM 689 C CA . ASP A 1 86 ? -3.357 9.808 11.592 1.00 91.88 86 ASP A CA 1
ATOM 690 C C . ASP A 1 86 ? -4.816 9.818 12.063 1.00 91.88 86 ASP A C 1
ATOM 692 O O . ASP A 1 86 ? -5.073 9.584 13.241 1.00 91.88 86 ASP A O 1
ATOM 696 N N . GLN A 1 87 ? -5.764 10.074 11.156 1.00 90.50 87 GLN A N 1
ATOM 697 C CA . GLN A 1 87 ? -7.197 9.950 11.432 1.00 90.50 87 GLN A CA 1
ATOM 698 C C . GLN A 1 87 ? -7.595 8.476 11.491 1.00 90.50 87 GLN A C 1
ATOM 700 O O . GLN A 1 87 ? -8.150 8.042 12.493 1.00 90.50 87 GLN A O 1
ATOM 705 N N . LEU A 1 88 ? -7.196 7.693 10.484 1.00 89.62 88 LEU A N 1
ATOM 706 C CA . LEU A 1 88 ? -7.452 6.251 10.432 1.00 89.62 88 LEU A CA 1
ATOM 707 C C . LEU A 1 88 ? -6.844 5.512 11.623 1.00 89.62 88 LEU A C 1
ATOM 709 O O . LEU A 1 88 ? -7.433 4.573 12.133 1.00 89.62 88 LEU A O 1
ATOM 713 N N . LYS A 1 89 ? -5.692 5.967 12.125 1.00 90.00 89 LYS A N 1
ATOM 714 C CA . LYS A 1 89 ? -5.067 5.399 13.323 1.00 90.00 89 LYS A CA 1
ATOM 715 C C . LYS A 1 89 ? -5.916 5.548 14.596 1.00 90.00 89 LYS A C 1
ATOM 717 O O . LYS A 1 89 ? -5.687 4.804 15.544 1.00 90.00 89 LYS A O 1
ATOM 722 N N . LYS A 1 90 ? -6.839 6.515 14.652 1.00 88.94 90 LYS A N 1
ATOM 723 C CA . LYS A 1 90 ? -7.756 6.703 15.791 1.00 88.94 90 LYS A CA 1
ATOM 724 C C . LYS A 1 90 ? -8.978 5.790 15.716 1.00 88.94 90 LYS A C 1
ATOM 726 O O . LYS A 1 90 ? -9.623 5.585 16.736 1.00 88.94 90 LYS A O 1
ATOM 731 N N . GLU A 1 91 ? -9.308 5.293 14.529 1.00 87.56 91 GLU A N 1
ATOM 732 C CA . GLU A 1 91 ? -10.461 4.430 14.301 1.00 87.56 91 GLU A CA 1
ATOM 733 C C . GLU A 1 91 ? -10.055 2.972 14.540 1.00 87.56 91 GLU A C 1
ATOM 735 O O . GLU A 1 91 ? -9.285 2.396 13.772 1.00 87.56 91 GLU A O 1
ATOM 740 N N . GLU A 1 92 ? -10.574 2.369 15.607 1.00 85.75 92 GLU A N 1
ATOM 741 C CA . GLU A 1 92 ? -10.308 0.965 15.942 1.00 85.75 92 GLU A CA 1
ATOM 742 C C . GLU A 1 92 ? -10.887 0.016 14.885 1.00 85.75 92 GLU A C 1
ATOM 744 O O . GLU A 1 92 ? -10.168 -0.845 14.386 1.00 85.75 92 GLU A O 1
ATOM 749 N N . SER A 1 93 ? -12.108 0.271 14.405 1.00 86.56 93 SER A N 1
ATOM 750 C CA . SER A 1 93 ? -12.737 -0.500 13.321 1.00 86.56 93 SER A CA 1
ATOM 751 C C . SER A 1 93 ? -11.882 -0.638 12.054 1.00 86.56 93 SER A C 1
ATOM 753 O O . SER A 1 93 ? -11.988 -1.628 11.330 1.00 86.56 93 SER A O 1
ATOM 755 N N . TYR A 1 94 ? -11.007 0.330 11.757 1.00 88.56 94 TYR A N 1
ATOM 756 C CA . TYR A 1 94 ? -10.125 0.255 10.593 1.00 88.56 94 TYR A CA 1
ATOM 757 C C . TYR A 1 94 ? -8.986 -0.761 10.784 1.00 88.56 94 TYR A C 1
ATOM 759 O O . TYR A 1 94 ? -8.547 -1.383 9.813 1.00 88.56 94 TYR A O 1
ATOM 767 N N . LEU A 1 95 ? -8.520 -0.955 12.022 1.00 90.12 95 LEU A N 1
ATOM 768 C CA . LEU A 1 95 ? -7.509 -1.956 12.369 1.00 90.12 95 LEU A CA 1
ATOM 769 C C . LEU A 1 95 ? -8.000 -3.361 12.000 1.00 90.12 95 LEU A C 1
ATOM 771 O O . LEU A 1 95 ? -7.301 -4.091 11.288 1.00 90.12 95 LEU A O 1
ATOM 775 N N . ASP A 1 96 ? -9.230 -3.674 12.404 1.00 88.56 96 ASP A N 1
ATOM 776 C CA . ASP A 1 96 ? -9.871 -4.970 12.181 1.00 88.56 96 ASP A CA 1
ATOM 777 C C . ASP A 1 96 ? -10.128 -5.229 10.699 1.00 88.56 96 ASP A C 1
ATOM 779 O O . ASP A 1 96 ? -9.826 -6.305 10.180 1.00 88.56 96 ASP A O 1
ATOM 783 N N . VAL A 1 97 ? -10.603 -4.211 9.976 1.00 90.38 97 VAL A N 1
ATOM 784 C CA . VAL A 1 97 ? -10.829 -4.299 8.527 1.00 90.38 97 VAL A CA 1
ATOM 785 C C . VAL A 1 97 ? -9.535 -4.602 7.778 1.00 90.38 97 VAL A C 1
ATOM 787 O O . VAL A 1 97 ? -9.523 -5.430 6.866 1.00 90.38 97 VAL A O 1
ATOM 790 N N . VAL A 1 98 ? -8.431 -3.946 8.140 1.00 89.69 98 VAL A N 1
ATOM 791 C CA . VAL A 1 98 ? -7.140 -4.188 7.488 1.00 89.69 98 VAL A CA 1
ATOM 792 C C . VAL A 1 98 ? -6.519 -5.512 7.945 1.00 89.69 98 VAL A C 1
ATOM 794 O O . VAL A 1 98 ? -5.724 -6.087 7.195 1.00 89.69 98 VAL A O 1
ATOM 797 N N . GLY A 1 99 ? -6.870 -6.021 9.129 1.00 86.12 99 GLY A N 1
ATOM 798 C CA . GLY A 1 99 ? -6.339 -7.261 9.703 1.00 86.12 99 GLY A CA 1
ATOM 799 C C . GLY A 1 99 ? -4.854 -7.161 10.064 1.00 86.12 99 GLY A C 1
ATOM 800 O O . GLY A 1 99 ? -4.087 -8.100 9.837 1.00 86.12 99 GLY A O 1
ATOM 801 N N . SER A 1 100 ? -4.406 -5.979 10.492 1.00 86.69 100 SER A N 1
ATOM 802 C CA . SER A 1 100 ? -3.034 -5.721 10.954 1.00 86.69 100 SER A CA 1
ATOM 803 C C . SER A 1 100 ? -3.019 -5.553 12.469 1.00 86.69 100 SER A C 1
ATOM 805 O O . SER A 1 100 ? -3.993 -5.083 13.033 1.00 86.69 100 SER A O 1
ATOM 807 N N . GLU A 1 101 ? -1.898 -5.853 13.127 1.00 84.62 101 GLU A N 1
ATOM 808 C CA . GLU A 1 101 ? -1.777 -5.654 14.583 1.00 84.62 101 GLU A CA 1
ATOM 809 C C . GLU A 1 101 ? -1.695 -4.172 14.972 1.00 84.62 101 GLU A C 1
ATOM 811 O O . GLU A 1 101 ? -2.079 -3.771 16.068 1.00 84.62 101 GLU A O 1
ATOM 816 N N . ARG A 1 102 ? 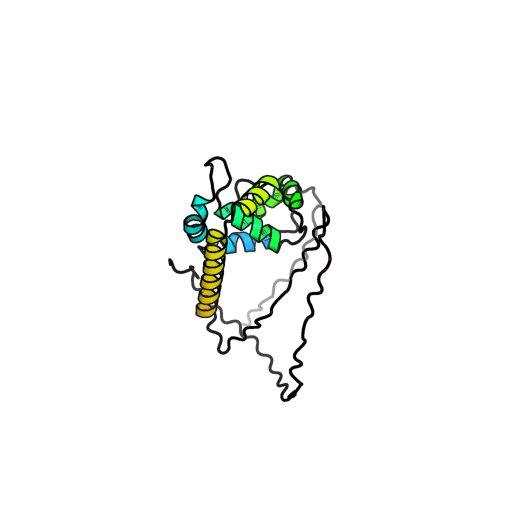-1.126 -3.333 14.095 1.00 88.69 102 ARG A N 1
ATOM 817 C CA . ARG A 1 102 ? -0.893 -1.907 14.362 1.00 88.69 102 ARG A CA 1
ATOM 818 C C . ARG A 1 102 ? -1.114 -1.085 13.102 1.00 88.69 102 ARG A C 1
ATOM 820 O O . ARG A 1 102 ? -0.693 -1.490 12.024 1.00 88.69 102 ARG A O 1
ATOM 827 N N . LEU A 1 103 ? -1.684 0.112 13.239 1.00 91.88 103 LEU A N 1
ATOM 828 C CA . LEU A 1 103 ? -1.829 1.069 12.136 1.00 91.88 103 LEU A CA 1
ATOM 829 C C . LEU A 1 103 ? -0.629 2.019 12.036 1.00 91.88 103 LEU A C 1
ATOM 831 O O . LEU A 1 103 ? -0.108 2.529 13.038 1.00 91.88 103 LEU A O 1
ATOM 835 N N . ALA A 1 104 ? -0.194 2.275 10.805 1.00 90.69 104 ALA A N 1
ATOM 836 C CA . ALA A 1 104 ? 0.850 3.236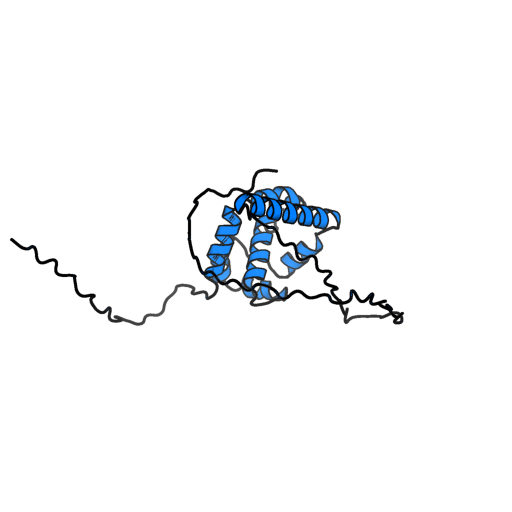 10.497 1.00 90.69 104 ALA A CA 1
ATOM 837 C C . ALA A 1 104 ? 0.352 4.678 10.663 1.00 90.69 104 ALA A C 1
ATOM 839 O O . ALA A 1 104 ? -0.771 5.016 10.306 1.00 90.69 104 ALA A O 1
ATOM 840 N N . SER A 1 105 ? 1.225 5.547 11.177 1.00 92.31 105 SER A N 1
ATOM 841 C CA . SER A 1 105 ? 0.991 6.994 11.192 1.00 92.31 105 SER A CA 1
ATOM 842 C C . SER A 1 105 ? 1.467 7.652 9.900 1.00 92.31 105 SER A C 1
ATOM 844 O O . SER A 1 105 ? 2.294 7.095 9.170 1.00 92.31 105 SER A O 1
ATOM 846 N N . SER A 1 106 ? 1.043 8.896 9.678 1.00 92.56 106 SER A N 1
ATOM 847 C CA . SER A 1 106 ? 1.508 9.735 8.565 1.00 92.56 106 SER A CA 1
ATOM 848 C C . SER A 1 106 ? 3.039 9.783 8.473 1.00 92.56 106 SER A C 1
ATOM 850 O O . SER A 1 106 ? 3.626 9.646 7.399 1.00 92.56 106 SER A O 1
ATOM 852 N N . HIS A 1 107 ? 3.707 9.892 9.623 1.00 90.25 107 HIS A N 1
ATOM 853 C CA . HIS A 1 107 ? 5.163 9.895 9.736 1.00 90.25 107 HIS A CA 1
ATOM 854 C C . HIS A 1 107 ? 5.807 8.569 9.324 1.00 90.25 107 HIS A C 1
ATOM 856 O O . HIS A 1 107 ? 6.863 8.575 8.687 1.00 90.25 107 HIS A O 1
ATOM 862 N N . ALA A 1 108 ? 5.202 7.434 9.686 1.00 90.44 108 ALA A N 1
ATOM 863 C CA . ALA A 1 108 ? 5.712 6.123 9.299 1.00 90.44 108 ALA A CA 1
ATOM 864 C C . ALA A 1 108 ? 5.627 5.935 7.778 1.00 90.44 108 ALA A C 1
ATOM 866 O O . ALA A 1 108 ? 6.616 5.541 7.158 1.00 90.44 108 ALA A O 1
ATOM 867 N N . ILE A 1 109 ? 4.493 6.308 7.178 1.00 91.56 109 ILE A N 1
ATOM 868 C CA . ILE A 1 109 ? 4.274 6.234 5.730 1.00 91.56 109 ILE A CA 1
ATOM 869 C C . ILE A 1 109 ? 5.199 7.192 4.969 1.00 91.56 109 ILE A C 1
ATOM 871 O O . ILE A 1 109 ? 5.820 6.800 3.982 1.00 91.56 109 ILE A O 1
ATOM 875 N N . ASN A 1 110 ? 5.378 8.423 5.456 1.00 90.88 110 ASN A N 1
ATOM 876 C CA . ASN A 1 110 ? 6.291 9.382 4.832 1.00 90.88 110 ASN A CA 1
ATOM 877 C C . ASN A 1 110 ? 7.744 8.870 4.840 1.00 90.88 110 ASN A C 1
ATOM 879 O O . ASN A 1 110 ? 8.434 8.903 3.822 1.00 90.88 110 ASN A O 1
ATOM 883 N N . ARG A 1 111 ? 8.205 8.310 5.968 1.00 89.06 111 ARG A N 1
ATOM 884 C CA . ARG A 1 111 ? 9.539 7.687 6.052 1.00 89.06 111 ARG A CA 1
ATOM 885 C C . ARG A 1 111 ? 9.670 6.465 5.150 1.00 89.06 111 ARG A C 1
ATOM 887 O O . ARG A 1 111 ? 10.737 6.261 4.579 1.00 89.06 111 ARG A O 1
ATOM 894 N N . PHE A 1 112 ? 8.613 5.665 5.032 1.00 89.88 112 PHE A N 1
ATOM 895 C CA . PHE A 1 112 ? 8.578 4.511 4.142 1.00 89.88 112 PHE A CA 1
ATOM 896 C C . PHE A 1 112 ? 8.780 4.931 2.682 1.00 89.88 112 PHE A C 1
ATOM 898 O O . PHE A 1 112 ? 9.704 4.431 2.042 1.00 89.88 112 PHE A O 1
ATOM 905 N N . PHE A 1 113 ? 8.018 5.912 2.186 1.00 88.69 113 PHE A N 1
ATOM 906 C CA . PHE A 1 113 ? 8.205 6.442 0.832 1.00 88.69 113 PHE A CA 1
ATOM 907 C C . PHE A 1 113 ? 9.573 7.110 0.642 1.00 88.69 113 PHE A C 1
ATOM 909 O O . PHE A 1 113 ? 10.228 6.887 -0.374 1.00 88.69 113 PHE A O 1
ATOM 916 N N . GLY A 1 114 ? 10.059 7.849 1.643 1.00 87.69 114 GLY A N 1
ATOM 917 C CA . GLY A 1 114 ? 11.389 8.466 1.612 1.00 87.69 114 GLY A CA 1
ATOM 918 C C . GLY A 1 114 ? 12.555 7.469 1.597 1.00 87.69 114 GLY A C 1
ATOM 919 O O . GLY A 1 114 ? 13.677 7.841 1.265 1.00 87.69 114 GLY A O 1
ATOM 920 N N . ALA A 1 115 ? 12.320 6.201 1.938 1.00 87.00 115 ALA A N 1
ATOM 921 C CA . ALA A 1 115 ? 13.356 5.174 1.939 1.00 87.00 115 ALA A CA 1
ATOM 922 C C . ALA A 1 115 ? 13.560 4.508 0.558 1.00 87.00 115 ALA A C 1
ATOM 924 O O . ALA A 1 115 ? 14.528 3.759 0.372 1.00 87.00 115 ALA A O 1
ATOM 925 N N . PHE A 1 116 ? 12.688 4.773 -0.423 1.00 86.12 116 PHE A N 1
ATOM 926 C CA . PHE A 1 116 ? 12.842 4.262 -1.785 1.00 86.12 116 PHE A CA 1
ATOM 927 C C . PHE A 1 116 ? 13.969 4.995 -2.519 1.00 86.12 116 PHE A C 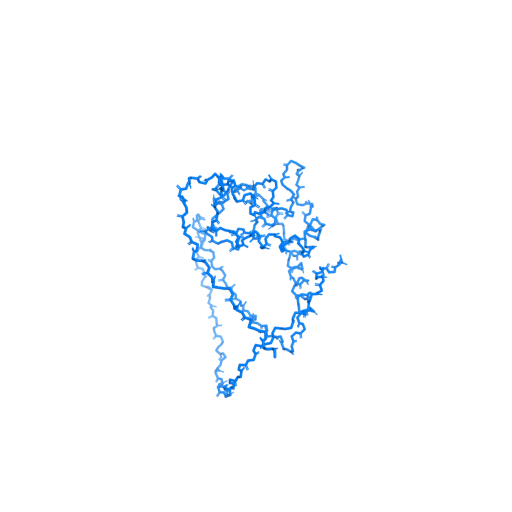1
ATOM 929 O O . PHE A 1 116 ? 13.818 6.121 -2.983 1.00 86.12 116 PHE A O 1
ATOM 936 N N . SER A 1 117 ? 15.110 4.321 -2.664 1.00 84.62 117 SER A N 1
ATOM 937 C CA . SER A 1 117 ? 16.182 4.750 -3.565 1.00 84.62 117 SER A CA 1
ATOM 938 C C . SER A 1 117 ? 15.881 4.365 -5.016 1.00 84.62 117 SER A C 1
ATOM 940 O O . SER A 1 117 ? 15.039 3.503 -5.277 1.00 84.62 117 SER A O 1
ATOM 942 N N . HIS A 1 118 ? 16.617 4.943 -5.971 1.00 83.75 118 HIS A N 1
ATOM 943 C CA . HIS A 1 118 ? 16.450 4.659 -7.402 1.00 83.75 118 HIS A CA 1
ATOM 944 C C . HIS A 1 118 ? 16.510 3.150 -7.720 1.00 83.75 118 HIS A C 1
ATOM 946 O O . HIS A 1 118 ? 15.651 2.628 -8.429 1.00 83.75 118 HIS A O 1
ATOM 952 N N . CYS A 1 119 ? 17.440 2.414 -7.098 1.00 87.00 119 CYS A N 1
ATOM 953 C CA . CYS A 1 119 ? 17.534 0.956 -7.242 1.00 87.00 119 CYS A CA 1
ATOM 954 C C . CYS A 1 119 ? 16.280 0.226 -6.733 1.00 87.00 119 CYS A C 1
ATOM 956 O O . CYS A 1 119 ? 15.831 -0.741 -7.342 1.00 87.00 119 CYS A O 1
ATOM 958 N N . ARG A 1 120 ? 15.679 0.687 -5.630 1.00 86.31 120 ARG A N 1
ATOM 959 C CA . ARG A 1 120 ? 14.452 0.082 -5.085 1.00 86.31 120 ARG A CA 1
ATOM 960 C C . ARG A 1 120 ? 13.231 0.410 -5.935 1.00 86.31 120 ARG A C 1
ATOM 962 O O . ARG A 1 120 ? 12.364 -0.442 -6.086 1.00 86.31 120 ARG A O 1
ATOM 969 N N . VAL A 1 121 ? 13.182 1.604 -6.525 1.00 88.81 121 VAL A N 1
ATOM 970 C CA . VAL A 1 121 ? 12.155 1.965 -7.514 1.00 88.81 121 VAL A CA 1
ATOM 971 C C . VAL A 1 121 ? 12.250 1.050 -8.735 1.00 88.81 121 VAL A C 1
ATOM 973 O O . VAL A 1 121 ? 11.225 0.563 -9.205 1.00 88.81 121 VAL A O 1
ATOM 976 N N . TYR A 1 122 ? 13.460 0.757 -9.216 1.00 89.56 122 TYR A N 1
ATOM 977 C CA . TYR A 1 122 ? 13.664 -0.203 -10.302 1.00 89.56 122 TYR A CA 1
ATOM 978 C C . TYR A 1 122 ? 13.175 -1.615 -9.932 1.00 89.56 122 TYR A C 1
ATOM 980 O O . TYR A 1 122 ? 12.413 -2.214 -10.689 1.00 89.56 122 TYR A O 1
ATOM 988 N N . LEU A 1 123 ? 13.522 -2.118 -8.740 1.00 89.81 123 LEU A N 1
ATOM 989 C CA . LEU A 1 123 ? 13.015 -3.408 -8.245 1.00 89.81 123 LEU A CA 1
ATOM 990 C C . LEU A 1 123 ? 11.487 -3.433 -8.145 1.00 89.81 123 LEU A C 1
ATOM 992 O O . LEU A 1 123 ? 10.864 -4.426 -8.504 1.00 89.81 123 LEU A O 1
ATOM 996 N N . PHE A 1 124 ? 10.878 -2.336 -7.694 1.00 90.12 124 PHE A N 1
ATOM 997 C CA . PHE A 1 124 ? 9.426 -2.224 -7.618 1.00 90.12 124 PHE A CA 1
ATOM 998 C C . PHE A 1 124 ? 8.773 -2.253 -9.003 1.00 90.12 124 PHE A C 1
ATOM 1000 O O . PHE A 1 124 ? 7.781 -2.948 -9.197 1.00 90.12 124 PHE A O 1
ATOM 1007 N N . ARG A 1 125 ? 9.357 -1.569 -9.997 1.00 91.31 125 ARG A N 1
ATOM 1008 C CA . ARG A 1 125 ? 8.891 -1.640 -11.392 1.00 91.31 125 ARG A CA 1
ATOM 1009 C C . ARG A 1 125 ? 8.957 -3.062 -11.940 1.00 91.31 125 ARG A C 1
ATOM 1011 O O . ARG A 1 125 ? 7.997 -3.506 -12.561 1.00 91.31 125 ARG A O 1
ATOM 1018 N N . ARG A 1 126 ? 10.049 -3.779 -11.666 1.00 91.56 126 ARG A N 1
ATOM 1019 C CA . ARG A 1 126 ? 10.189 -5.188 -12.050 1.00 91.56 126 ARG A CA 1
ATOM 1020 C C . ARG A 1 126 ? 9.127 -6.059 -11.379 1.00 91.56 126 ARG A C 1
ATOM 1022 O O . ARG A 1 126 ? 8.459 -6.815 -12.067 1.00 91.56 126 ARG A O 1
ATOM 1029 N N . LEU A 1 127 ? 8.892 -5.877 -10.078 1.00 91.38 127 LEU A N 1
ATOM 1030 C CA . LEU A 1 127 ? 7.836 -6.591 -9.354 1.00 91.38 127 LEU A CA 1
ATOM 1031 C C . LEU A 1 127 ? 6.450 -6.365 -9.980 1.00 91.38 127 LEU A C 1
ATOM 1033 O O . LEU A 1 127 ? 5.691 -7.316 -10.147 1.00 91.38 127 LEU A O 1
ATOM 1037 N N . LEU A 1 128 ? 6.114 -5.122 -10.340 1.00 91.19 128 LEU A N 1
ATOM 1038 C CA . LEU A 1 128 ? 4.846 -4.809 -11.007 1.00 91.19 128 LEU A CA 1
ATOM 1039 C C . LEU A 1 128 ? 4.744 -5.467 -12.388 1.00 91.19 128 LEU A C 1
ATOM 1041 O O . LEU A 1 128 ? 3.680 -5.967 -12.749 1.00 91.19 128 LEU A O 1
ATOM 1045 N N . GLN A 1 129 ? 5.840 -5.493 -13.146 1.00 92.06 129 GLN A N 1
ATOM 1046 C CA . GLN A 1 129 ? 5.897 -6.170 -14.438 1.00 92.06 129 GLN A CA 1
ATOM 1047 C C . GLN A 1 129 ? 5.714 -7.686 -14.288 1.00 92.06 129 GLN A C 1
ATOM 1049 O O . GLN A 1 129 ? 4.931 -8.279 -15.029 1.00 92.06 129 GLN A O 1
ATOM 1054 N N . ASP A 1 130 ? 6.371 -8.304 -13.308 1.00 91.31 130 ASP A N 1
ATOM 1055 C CA . ASP A 1 130 ? 6.254 -9.738 -13.032 1.00 91.31 130 ASP A CA 1
ATOM 1056 C C . ASP A 1 130 ? 4.823 -10.100 -12.602 1.00 91.31 130 ASP A C 1
ATOM 1058 O O . ASP A 1 130 ? 4.248 -11.070 -13.100 1.00 91.31 130 ASP A O 1
ATOM 1062 N N . LEU A 1 131 ? 4.204 -9.272 -11.751 1.00 90.50 131 LEU A N 1
ATOM 1063 C CA . LEU A 1 131 ? 2.792 -9.389 -11.377 1.00 90.50 131 LEU A CA 1
ATOM 1064 C C . LEU A 1 131 ? 1.861 -9.274 -12.589 1.00 90.50 131 LEU A C 1
ATOM 1066 O O . LEU A 1 131 ? 0.909 -10.045 -12.714 1.00 90.50 131 LEU A O 1
ATOM 1070 N N . PHE A 1 132 ? 2.134 -8.334 -13.492 1.00 90.31 132 PHE A N 1
ATOM 1071 C CA . PHE A 1 132 ? 1.344 -8.143 -14.703 1.00 90.31 132 PHE A CA 1
ATOM 1072 C C . PHE A 1 132 ? 1.448 -9.348 -15.647 1.00 90.31 132 PHE A C 1
ATOM 1074 O O . PHE A 1 132 ? 0.429 -9.889 -16.075 1.00 90.31 132 PHE A O 1
ATOM 1081 N N . ILE A 1 133 ? 2.664 -9.830 -15.911 1.00 91.19 133 ILE A N 1
ATOM 1082 C CA . ILE A 1 133 ? 2.901 -11.019 -16.742 1.00 91.19 133 ILE A CA 1
ATOM 1083 C C . ILE A 1 133 ? 2.240 -12.250 -16.118 1.00 91.19 133 ILE A C 1
ATOM 1085 O O . ILE A 1 133 ? 1.609 -13.040 -16.820 1.00 91.19 133 ILE A O 1
ATOM 1089 N N . TRP A 1 134 ? 2.354 -12.419 -14.802 1.00 90.38 134 TRP A N 1
ATOM 1090 C CA . TRP A 1 134 ? 1.687 -13.500 -14.086 1.00 90.38 134 TRP A CA 1
ATOM 1091 C C . TRP A 1 134 ? 0.165 -13.444 -14.256 1.00 90.38 134 TRP A C 1
ATOM 1093 O O . TRP A 1 134 ? -0.446 -14.461 -14.587 1.00 90.38 134 TRP A O 1
ATOM 1103 N N . ARG A 1 135 ? -0.450 -12.261 -14.130 1.00 90.50 135 ARG A N 1
ATOM 1104 C CA . ARG A 1 135 ? -1.887 -12.091 -14.395 1.00 90.50 135 ARG A CA 1
ATOM 1105 C C . ARG A 1 135 ? -2.267 -12.447 -15.828 1.00 90.50 135 ARG A C 1
ATOM 1107 O O . ARG A 1 135 ? -3.256 -13.147 -16.023 1.00 90.50 135 ARG A O 1
ATOM 1114 N N . LEU A 1 136 ? -1.472 -12.043 -16.817 1.00 91.06 136 LEU A N 1
ATOM 1115 C CA . LEU A 1 136 ? -1.715 -12.399 -18.218 1.00 91.06 136 LEU A CA 1
ATOM 1116 C C . LEU A 1 136 ? -1.650 -13.913 -18.456 1.00 91.06 136 LEU A C 1
ATOM 1118 O O . LEU A 1 136 ? -2.472 -14.450 -19.195 1.00 91.06 136 LEU A O 1
ATOM 1122 N N . LYS A 1 137 ? -0.720 -14.616 -17.796 1.00 91.19 137 LYS A N 1
ATOM 1123 C CA . LYS A 1 137 ? -0.604 -16.083 -17.878 1.00 91.19 137 LYS A CA 1
ATOM 1124 C C . LYS A 1 137 ? -1.808 -16.819 -17.287 1.00 91.19 137 LYS A C 1
ATOM 1126 O O . LYS A 1 137 ? -2.099 -17.929 -17.729 1.00 91.19 137 LYS A O 1
ATOM 1131 N N . LEU A 1 138 ? -2.483 -16.223 -16.303 1.00 89.94 138 LEU A N 1
ATOM 1132 C CA . LEU A 1 138 ? -3.699 -16.775 -15.705 1.00 89.94 138 LEU A CA 1
ATOM 1133 C C . LEU A 1 138 ? -4.918 -16.555 -16.598 1.00 89.94 138 LEU A C 1
ATOM 1135 O O . LEU A 1 138 ? -5.631 -17.507 -16.892 1.00 89.94 138 LEU A O 1
ATOM 1139 N N . THR A 1 139 ? -5.140 -15.316 -17.042 1.00 91.06 139 THR A N 1
ATOM 1140 C CA . THR A 1 139 ? -6.322 -14.959 -17.839 1.00 91.06 139 THR A CA 1
ATOM 1141 C C . THR A 1 139 ? -6.242 -15.490 -19.273 1.00 91.06 139 THR A C 1
ATOM 1143 O O . THR A 1 139 ? -7.278 -15.741 -19.876 1.00 91.06 139 THR A O 1
ATOM 1146 N N . LYS A 1 140 ? -5.027 -15.662 -19.822 1.00 92.00 140 LYS A N 1
ATOM 1147 C CA . LYS A 1 140 ? -4.757 -16.094 -21.210 1.00 92.00 140 LYS A CA 1
ATOM 1148 C C . LYS A 1 140 ? -5.658 -15.397 -22.245 1.00 92.00 140 LYS A C 1
ATOM 1150 O O . LYS A 1 140 ? -6.367 -16.069 -22.993 1.00 92.00 140 LYS A O 1
ATOM 1155 N N . PRO A 1 141 ? -5.666 -14.053 -22.289 1.00 91.62 141 PRO A N 1
ATOM 1156 C CA . PRO A 1 141 ? -6.523 -13.340 -23.222 1.00 91.62 141 PRO A CA 1
ATOM 1157 C C . PRO A 1 141 ? -6.075 -13.589 -24.675 1.00 91.62 141 PRO A C 1
ATOM 1159 O O . PRO A 1 141 ? -4.873 -13.679 -24.932 1.00 91.62 141 PRO A O 1
ATOM 1162 N N . PRO A 1 142 ? -7.013 -13.650 -25.636 1.00 88.69 142 PRO A N 1
ATOM 1163 C CA . PRO A 1 142 ? -6.695 -13.869 -27.048 1.00 88.69 142 PRO A CA 1
ATOM 1164 C C . PRO A 1 142 ? -5.977 -12.674 -27.696 1.00 88.69 142 PRO A C 1
ATOM 1166 O O . PRO A 1 142 ? -5.199 -12.852 -28.627 1.00 88.69 142 PRO A O 1
ATOM 1169 N N . VAL A 1 143 ? -6.217 -11.456 -27.202 1.00 90.38 143 VAL A N 1
ATOM 1170 C CA . VAL A 1 143 ? -5.587 -10.219 -27.680 1.00 90.38 143 VAL A CA 1
ATOM 1171 C C . VAL A 1 143 ? -5.195 -9.370 -26.475 1.00 90.38 143 VAL A C 1
ATOM 1173 O O . VAL A 1 143 ? -5.971 -9.228 -25.530 1.00 90.38 143 VAL A O 1
ATOM 1176 N N . ILE A 1 144 ? -3.995 -8.789 -26.511 1.00 88.00 144 ILE A N 1
ATOM 1177 C CA . ILE A 1 144 ? -3.504 -7.861 -25.487 1.00 88.00 144 ILE A CA 1
ATOM 1178 C C . ILE A 1 144 ? -3.423 -6.469 -26.116 1.00 88.00 144 ILE A C 1
ATOM 1180 O O . ILE A 1 144 ? -2.587 -6.224 -26.981 1.00 88.00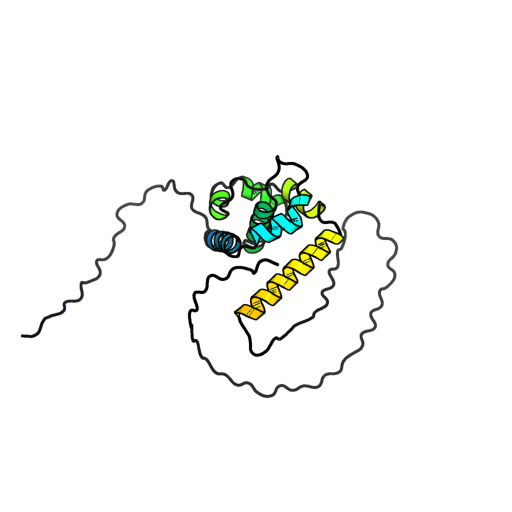 144 ILE A O 1
ATOM 1184 N N . ILE A 1 145 ? -4.283 -5.552 -25.673 1.00 87.06 145 ILE A N 1
ATOM 1185 C CA . ILE A 1 145 ? -4.251 -4.146 -26.092 1.00 87.06 145 ILE A CA 1
ATOM 1186 C C . ILE A 1 145 ? -3.468 -3.358 -25.037 1.00 87.06 145 ILE A C 1
ATOM 1188 O O . ILE A 1 145 ? -3.896 -3.258 -23.889 1.00 87.06 145 ILE A O 1
ATOM 1192 N N . LEU A 1 146 ? -2.311 -2.810 -25.416 1.00 84.38 146 LEU A N 1
ATOM 1193 C CA . LEU A 1 146 ? -1.464 -1.992 -24.544 1.00 84.38 146 LEU A CA 1
ATOM 1194 C C . LEU A 1 146 ? -1.586 -0.517 -24.932 1.00 84.38 146 LEU A C 1
ATOM 1196 O O . LEU A 1 146 ? -1.050 -0.088 -25.951 1.00 84.38 146 LEU A O 1
ATOM 1200 N N . GLY A 1 147 ? -2.269 0.266 -24.099 1.00 80.75 147 GLY A N 1
ATOM 1201 C CA . GLY A 1 147 ? -2.279 1.724 -24.210 1.00 80.75 147 GLY A CA 1
ATOM 1202 C C . GLY A 1 147 ? -1.026 2.313 -23.569 1.00 80.75 147 GLY A C 1
ATOM 1203 O O . GLY A 1 147 ? -0.997 2.519 -22.358 1.00 80.75 147 GLY A O 1
ATOM 1204 N N . ILE A 1 148 ? 0.021 2.559 -24.359 1.00 83.50 148 ILE A N 1
ATOM 1205 C CA . ILE A 1 148 ? 1.206 3.282 -23.887 1.00 83.50 148 ILE A CA 1
ATOM 1206 C C . ILE A 1 148 ? 0.925 4.774 -24.042 1.00 83.50 148 ILE A C 1
ATOM 1208 O O . ILE A 1 148 ? 0.921 5.291 -25.156 1.00 83.50 148 ILE A O 1
ATOM 1212 N N . ASP A 1 149 ? 0.704 5.459 -22.925 1.00 81.94 149 ASP A N 1
ATOM 1213 C CA . ASP A 1 149 ? 0.544 6.910 -22.895 1.00 81.94 149 ASP A CA 1
ATOM 1214 C C . ASP A 1 149 ? 1.663 7.557 -22.070 1.00 81.94 149 ASP A C 1
ATOM 1216 O O . ASP A 1 149 ? 2.130 7.015 -21.064 1.00 81.94 149 ASP A O 1
ATOM 1220 N N . THR A 1 150 ? 2.118 8.728 -22.509 1.00 74.56 150 THR A N 1
ATOM 1221 C CA . THR A 1 150 ? 3.126 9.514 -21.796 1.00 74.56 150 THR A CA 1
ATOM 1222 C C . THR A 1 150 ? 2.423 10.591 -20.986 1.00 74.56 150 THR A C 1
ATOM 1224 O O . THR A 1 150 ? 2.265 11.730 -21.425 1.00 74.56 150 THR A O 1
ATOM 1227 N N . ALA A 1 151 ? 2.037 10.252 -19.759 1.00 78.38 151 ALA A N 1
ATOM 1228 C CA . ALA A 1 151 ? 1.521 11.240 -18.824 1.00 78.38 151 ALA A CA 1
ATOM 1229 C C . ALA A 1 151 ? 2.659 12.153 -18.332 1.00 78.38 151 ALA A C 1
ATOM 1231 O O . ALA A 1 151 ? 3.602 11.711 -17.669 1.00 78.38 151 ALA A O 1
ATOM 1232 N N . LYS A 1 152 ? 2.567 13.452 -18.634 1.00 74.88 152 LYS A N 1
ATOM 1233 C CA . LYS A 1 152 ? 3.447 14.471 -18.049 1.00 74.88 152 LYS A CA 1
ATOM 1234 C C . LYS A 1 152 ? 2.816 15.010 -16.779 1.00 74.88 152 LYS A C 1
ATOM 1236 O O . LYS A 1 152 ? 1.838 15.749 -16.825 1.00 74.88 152 LYS A O 1
ATOM 1241 N N . PHE A 1 153 ? 3.414 14.680 -15.645 1.00 64.50 153 PHE A N 1
ATOM 1242 C CA . PHE A 1 153 ? 3.042 15.279 -14.373 1.00 64.50 153 PHE A CA 1
ATOM 1243 C C . PHE A 1 153 ? 3.754 16.618 -14.223 1.00 64.50 153 PHE A C 1
ATOM 1245 O O . PHE A 1 153 ? 4.959 16.676 -13.978 1.00 64.50 153 PHE A O 1
ATOM 1252 N N . PHE A 1 154 ? 3.005 17.707 -14.381 1.00 59.78 154 PHE A N 1
ATOM 1253 C CA . PHE A 1 154 ? 3.505 19.030 -14.041 1.00 59.78 154 PHE A CA 1
ATOM 1254 C C . PHE A 1 154 ? 3.422 19.212 -12.525 1.00 59.78 154 PHE A C 1
ATOM 1256 O O . PHE A 1 154 ? 2.346 19.388 -11.958 1.00 59.78 154 PHE A O 1
ATOM 1263 N N . CYS A 1 155 ? 4.567 19.127 -11.854 1.00 48.19 155 CYS A N 1
ATOM 1264 C CA . CYS A 1 155 ? 4.659 19.433 -10.436 1.00 48.19 155 CYS A CA 1
ATOM 1265 C C . CYS A 1 155 ? 4.942 20.928 -10.276 1.00 48.19 155 CYS A C 1
ATOM 1267 O O . CYS A 1 155 ? 6.091 21.364 -10.349 1.00 48.19 155 CYS A O 1
ATOM 1269 N N . THR A 1 156 ? 3.900 21.728 -10.057 1.00 46.84 156 THR A N 1
ATOM 1270 C CA . THR A 1 156 ? 4.067 23.127 -9.657 1.00 46.84 156 THR A CA 1
ATOM 1271 C C . THR A 1 156 ? 4.497 23.149 -8.192 1.00 46.84 156 THR A C 1
ATOM 1273 O O . THR A 1 156 ? 3.667 23.180 -7.284 1.00 46.84 156 THR A O 1
ATOM 1276 N N . ARG A 1 157 ? 5.806 23.085 -7.926 1.00 39.62 157 ARG A N 1
ATOM 1277 C CA . ARG A 1 157 ? 6.341 23.299 -6.575 1.00 39.62 157 ARG A CA 1
ATOM 1278 C C . ARG A 1 157 ? 5.999 24.726 -6.145 1.00 39.62 157 ARG A C 1
ATOM 1280 O O . ARG A 1 157 ? 6.652 25.680 -6.553 1.00 39.62 157 ARG A O 1
ATOM 1287 N N . ARG A 1 158 ? 4.969 24.890 -5.316 1.00 44.75 158 ARG A N 1
ATOM 1288 C CA . ARG A 1 158 ? 4.663 26.165 -4.660 1.00 44.75 158 ARG A CA 1
ATOM 1289 C C . ARG A 1 158 ? 5.482 26.274 -3.371 1.00 44.75 158 ARG A C 1
ATOM 1291 O O . ARG A 1 158 ? 4.928 26.206 -2.286 1.00 44.75 158 ARG A O 1
ATOM 1298 N N . SER A 1 159 ? 6.802 26.399 -3.508 1.00 39.28 159 SER A N 1
ATOM 1299 C CA . SER A 1 159 ? 7.673 27.046 -2.516 1.00 39.28 159 SER A CA 1
ATOM 1300 C C . SER A 1 159 ? 9.102 27.202 -3.057 1.00 39.28 159 SER A C 1
ATOM 1302 O O . SER A 1 159 ? 9.764 26.226 -3.397 1.00 39.28 159 SER A O 1
ATOM 1304 N N . VAL A 1 160 ? 9.517 28.475 -3.092 1.00 41.75 160 VAL A N 1
ATOM 1305 C CA . VAL A 1 160 ? 10.855 29.078 -3.259 1.00 41.75 160 VAL A CA 1
ATOM 1306 C C . VAL A 1 160 ? 11.624 28.878 -4.583 1.00 41.75 160 VAL A C 1
ATOM 1308 O O . VAL A 1 160 ? 12.132 27.808 -4.891 1.00 41.75 160 VAL A O 1
ATOM 1311 N N . ALA A 1 161 ? 11.760 30.008 -5.296 1.00 36.81 161 ALA A N 1
ATOM 1312 C CA . ALA A 1 161 ? 12.654 30.321 -6.420 1.00 36.81 161 ALA A CA 1
ATOM 1313 C C . ALA A 1 161 ? 12.465 29.526 -7.732 1.00 36.81 161 ALA A C 1
ATOM 1315 O O . ALA A 1 161 ? 13.085 28.492 -7.960 1.00 36.81 161 ALA A O 1
ATOM 1316 N N . CYS A 1 162 ? 11.671 30.086 -8.654 1.00 33.62 162 CYS A N 1
ATOM 1317 C CA . CYS A 1 162 ? 11.760 29.784 -10.087 1.00 33.62 162 CYS A CA 1
ATOM 1318 C C . CYS A 1 162 ? 12.932 30.578 -10.694 1.00 33.62 162 CYS A C 1
ATOM 1320 O O . CYS A 1 162 ? 12.842 31.807 -10.723 1.00 33.62 162 CYS A O 1
ATOM 1322 N N . PRO A 1 163 ? 13.984 29.939 -11.239 1.00 34.78 163 PRO A N 1
ATOM 1323 C CA . PRO A 1 163 ? 14.801 30.574 -12.259 1.00 34.78 163 PRO A CA 1
ATOM 1324 C C . PRO A 1 163 ? 13.969 30.691 -13.541 1.00 34.78 163 PRO A C 1
ATOM 1326 O O . PRO A 1 163 ? 13.045 29.910 -13.782 1.00 34.78 163 PRO A O 1
ATOM 1329 N N . SER A 1 164 ? 14.281 31.712 -14.326 1.00 39.91 164 SER A N 1
ATOM 1330 C CA . SER A 1 164 ? 13.566 32.148 -15.518 1.00 39.91 164 SER A CA 1
ATOM 1331 C C . SER A 1 164 ? 13.122 31.010 -16.442 1.00 39.91 164 SER A C 1
ATOM 1333 O O . SER A 1 164 ? 13.878 30.145 -16.876 1.00 39.91 164 SER A O 1
ATOM 1335 N N . ARG A 1 165 ? 11.833 31.092 -16.759 1.00 44.53 165 ARG A N 1
ATOM 1336 C CA . ARG A 1 165 ? 11.084 30.390 -17.793 1.00 44.53 165 ARG A CA 1
ATOM 1337 C C . ARG A 1 165 ? 11.820 30.436 -19.141 1.00 44.53 165 ARG A C 1
ATOM 1339 O O . ARG A 1 165 ? 11.651 31.393 -19.888 1.00 44.53 165 ARG A O 1
ATOM 1346 N N . SER A 1 166 ? 12.584 29.399 -19.476 1.00 35.75 166 SER A N 1
ATOM 1347 C CA . SER A 1 166 ? 12.906 29.086 -20.869 1.00 35.75 166 SER A CA 1
ATOM 1348 C C . SER A 1 166 ? 11.807 28.184 -21.433 1.00 35.75 166 SER A C 1
ATOM 1350 O O . SER A 1 166 ? 11.448 27.148 -20.872 1.00 35.75 166 SER A O 1
ATOM 1352 N N . GLU A 1 167 ? 11.189 28.660 -22.509 1.00 37.25 167 GLU A N 1
ATOM 1353 C CA . GLU A 1 167 ? 10.120 28.002 -23.250 1.00 37.25 167 GLU A CA 1
ATOM 1354 C C . GLU A 1 167 ? 10.500 26.566 -23.632 1.00 37.25 167 GLU A C 1
ATOM 1356 O O . GLU A 1 167 ? 11.334 26.339 -24.509 1.00 37.25 167 GLU A O 1
ATOM 1361 N N . ILE A 1 168 ? 9.830 25.572 -23.046 1.00 39.50 168 ILE A N 1
ATOM 1362 C CA . ILE A 1 168 ? 9.780 24.238 -23.649 1.00 39.50 168 ILE A CA 1
ATOM 1363 C C . ILE A 1 168 ? 8.839 24.344 -24.850 1.00 39.50 168 ILE A C 1
ATOM 1365 O O . ILE A 1 168 ? 7.620 24.204 -24.737 1.00 39.50 168 ILE A O 1
ATOM 1369 N N . ARG A 1 169 ? 9.423 24.660 -26.006 1.00 27.12 169 ARG A N 1
ATOM 1370 C CA . ARG A 1 169 ? 8.750 24.706 -27.302 1.00 27.12 169 ARG A CA 1
ATOM 1371 C C . ARG A 1 169 ? 8.451 23.266 -27.735 1.00 27.12 169 ARG A C 1
ATOM 1373 O O . ARG A 1 169 ? 9.346 22.528 -28.135 1.00 27.12 169 ARG A O 1
ATOM 1380 N N . TYR A 1 170 ? 7.195 22.841 -27.624 1.00 34.53 170 TYR A N 1
ATOM 1381 C CA . TYR A 1 170 ? 6.754 21.568 -28.193 1.00 34.53 170 TYR A CA 1
ATOM 1382 C C . TYR A 1 170 ? 6.558 21.722 -29.702 1.00 34.53 170 TYR A C 1
ATOM 1384 O O . TYR A 1 170 ? 5.637 22.408 -30.139 1.00 34.53 170 TYR A O 1
ATOM 1392 N N . VAL A 1 171 ? 7.390 21.053 -30.503 1.00 35.41 171 VAL A N 1
ATOM 1393 C CA . VAL A 1 171 ? 7.077 20.801 -31.915 1.00 35.41 171 VAL A CA 1
ATOM 1394 C C . VAL A 1 171 ? 6.054 19.669 -31.951 1.00 35.41 171 VAL A C 1
ATOM 1396 O O . VAL A 1 171 ? 6.361 18.514 -31.662 1.00 35.41 171 VAL A O 1
ATOM 1399 N N . LYS A 1 172 ? 4.801 20.019 -32.242 1.00 33.34 172 LYS A N 1
ATOM 1400 C CA . LYS A 1 172 ? 3.697 19.077 -32.425 1.00 33.34 172 LYS A CA 1
ATOM 1401 C C . LYS A 1 172 ? 3.803 18.508 -33.842 1.00 33.34 172 LYS A C 1
ATOM 1403 O O . LYS A 1 172 ? 3.415 19.175 -34.794 1.00 33.34 172 LYS A O 1
ATOM 1408 N N . GLN A 1 173 ? 4.340 17.301 -34.002 1.00 37.41 173 GLN A N 1
ATOM 1409 C CA . GLN A 1 173 ? 4.241 16.588 -35.277 1.00 37.41 173 GLN A CA 1
ATOM 1410 C C . GLN A 1 173 ? 2.823 16.013 -35.375 1.00 37.41 173 GLN A C 1
ATOM 1412 O O . GLN A 1 173 ? 2.448 15.111 -34.627 1.00 37.41 173 GLN A O 1
ATOM 1417 N N . SER A 1 174 ? 1.989 16.610 -36.227 1.00 34.06 174 SER A N 1
ATOM 1418 C CA . SER A 1 174 ? 0.634 16.131 -36.488 1.00 34.06 174 SER A CA 1
ATOM 1419 C C . SER A 1 174 ? 0.697 14.807 -37.251 1.00 34.06 174 SER A C 1
ATOM 1421 O O . SER A 1 174 ? 1.007 14.796 -38.440 1.00 34.06 174 SER A O 1
ATOM 1423 N N . MET A 1 175 ? 0.369 13.696 -36.596 1.00 36.06 175 MET A N 1
ATOM 1424 C CA . MET A 1 175 ? -0.085 12.500 -37.306 1.00 36.06 175 MET A CA 1
ATOM 1425 C C . MET A 1 175 ? -1.507 12.786 -37.791 1.00 36.06 175 MET A C 1
ATOM 1427 O O . MET A 1 175 ? -2.445 12.875 -36.997 1.00 36.06 175 MET A O 1
ATOM 1431 N N . GLN A 1 176 ? -1.637 13.042 -39.091 1.00 36.78 176 GLN A N 1
ATOM 1432 C CA . GLN A 1 176 ? -2.921 13.224 -39.747 1.00 36.78 176 GLN A CA 1
ATOM 1433 C C . GLN A 1 176 ? -3.736 11.928 -39.691 1.00 36.78 176 GLN A C 1
ATOM 1435 O O . GLN A 1 176 ? -3.273 10.841 -40.024 1.00 36.78 176 GLN A O 1
ATOM 1440 N N . ASN A 1 177 ? -4.976 12.125 -39.269 1.00 33.31 177 ASN A N 1
ATOM 1441 C CA . ASN A 1 177 ? -6.132 11.254 -39.343 1.00 33.31 177 ASN A CA 1
ATOM 1442 C C . ASN A 1 177 ? -6.227 10.440 -40.653 1.00 33.31 177 ASN A C 1
ATOM 1444 O O . ASN A 1 177 ? -6.299 11.015 -41.740 1.00 33.31 177 ASN A O 1
ATOM 1448 N N . LYS A 1 178 ? -6.354 9.115 -40.530 1.00 35.41 178 LYS A N 1
ATOM 1449 C CA . LYS A 1 178 ? -7.213 8.314 -41.410 1.00 35.41 178 LYS A CA 1
ATOM 1450 C C . LYS A 1 178 ? -8.080 7.407 -40.536 1.00 35.41 178 LYS A C 1
ATOM 1452 O O . LYS A 1 178 ? -7.571 6.503 -39.880 1.00 35.41 178 LYS A O 1
ATOM 1457 N N . ASN A 1 179 ? -9.383 7.688 -40.533 1.00 39.91 179 ASN A N 1
ATOM 1458 C CA . ASN A 1 179 ? -10.447 6.820 -40.029 1.00 39.91 179 ASN A CA 1
ATOM 1459 C C . ASN A 1 179 ? -10.269 5.379 -40.545 1.00 39.91 179 ASN A C 1
ATOM 1461 O O . ASN A 1 179 ? -9.835 5.184 -41.684 1.00 39.91 179 ASN A O 1
ATOM 1465 N N . PRO A 1 180 ? -10.696 4.379 -39.760 1.00 38.41 180 PRO A N 1
ATOM 1466 C CA . PRO A 1 180 ? -12.001 3.810 -40.076 1.00 38.41 180 PRO A CA 1
ATOM 1467 C C . PRO A 1 180 ? -12.813 3.477 -38.819 1.00 38.41 180 PRO A C 1
ATOM 1469 O O . PRO A 1 180 ? -12.530 2.530 -38.090 1.00 38.41 180 PRO A O 1
ATOM 1472 N N . LEU A 1 181 ? -13.900 4.225 -38.624 1.00 37.19 181 L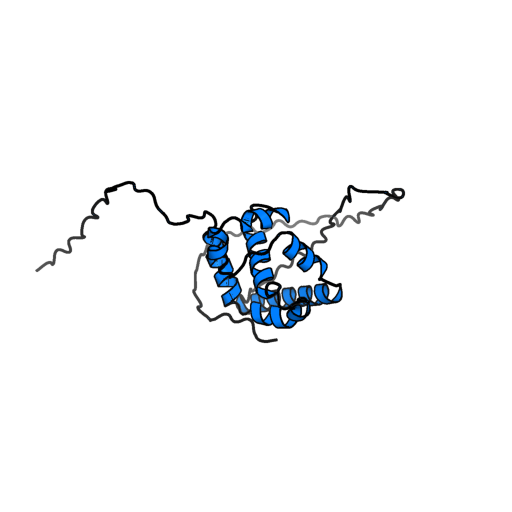EU A N 1
ATOM 1473 C CA . LEU A 1 181 ? -15.113 3.654 -38.056 1.00 37.19 181 LEU A CA 1
ATOM 1474 C C . LEU A 1 181 ? -15.669 2.685 -39.101 1.00 37.19 181 LEU A C 1
ATOM 1476 O O . LEU A 1 181 ? -16.256 3.113 -40.091 1.00 37.19 181 LEU A O 1
ATOM 1480 N N . ALA A 1 182 ? -15.455 1.392 -38.900 1.00 32.81 182 ALA A N 1
ATOM 1481 C CA . ALA A 1 182 ? -16.232 0.353 -39.554 1.00 32.81 182 ALA A CA 1
ATOM 1482 C C . ALA A 1 182 ? -16.304 -0.857 -38.619 1.00 32.81 182 ALA A C 1
ATOM 1484 O O . ALA A 1 182 ? -15.281 -1.407 -38.220 1.00 32.81 182 ALA A O 1
ATOM 1485 N N . ASN A 1 183 ? -17.542 -1.245 -38.323 1.00 30.33 183 ASN A N 1
ATOM 1486 C CA . ASN A 1 183 ? -17.985 -2.469 -37.653 1.00 30.33 183 ASN A CA 1
ATOM 1487 C C . ASN A 1 183 ? -18.088 -2.422 -36.125 1.00 30.33 183 ASN A C 1
ATOM 1489 O O . ASN A 1 183 ? -17.343 -3.040 -35.369 1.00 30.33 183 ASN A O 1
ATOM 1493 N N . VAL A 1 184 ? -19.163 -1.753 -35.709 1.00 34.56 184 VAL A N 1
ATOM 1494 C CA . VAL A 1 184 ? -20.032 -2.221 -34.628 1.00 34.56 184 VAL A CA 1
ATOM 1495 C C . VAL A 1 184 ? -20.513 -3.638 -34.966 1.00 34.56 184 VAL A C 1
ATOM 1497 O O . VAL A 1 184 ? -21.220 -3.823 -35.950 1.00 34.56 184 VAL A O 1
ATOM 1500 N N . HIS A 1 185 ? -20.186 -4.614 -34.122 1.00 30.62 185 HIS A N 1
ATOM 1501 C CA . HIS A 1 185 ? -21.033 -5.783 -33.906 1.00 30.62 185 HIS A CA 1
ATOM 1502 C C . HIS A 1 185 ? -21.177 -6.004 -32.400 1.00 30.62 185 HIS A C 1
ATOM 1504 O O . HIS A 1 185 ? -20.235 -6.349 -31.691 1.00 30.62 185 HIS A O 1
ATOM 1510 N N . THR A 1 186 ? -22.389 -5.748 -31.923 1.00 34.31 186 THR A N 1
ATOM 1511 C CA . THR A 1 186 ? -22.942 -6.244 -30.666 1.00 34.31 186 THR A CA 1
ATOM 1512 C C . THR A 1 186 ? -22.964 -7.767 -30.662 1.00 34.31 186 THR A C 1
ATOM 1514 O O . THR A 1 186 ? -23.470 -8.337 -31.621 1.00 34.31 186 THR A O 1
ATOM 1517 N N . CYS A 1 187 ? -22.539 -8.387 -29.560 1.00 25.84 187 CYS A N 1
ATOM 1518 C CA . CYS A 1 187 ? -23.103 -9.638 -29.048 1.00 25.84 187 CYS A CA 1
ATOM 1519 C C . CYS A 1 187 ? -22.857 -9.712 -27.535 1.00 25.84 187 CYS A C 1
ATOM 1521 O O . CYS A 1 187 ? -21.719 -9.729 -27.068 1.00 25.84 187 CYS A O 1
ATOM 1523 N N . GLN A 1 188 ? -23.957 -9.713 -26.783 1.00 29.38 188 GLN A N 1
ATOM 1524 C CA . GLN A 1 188 ? -24.019 -10.132 -25.388 1.00 29.38 188 GLN A CA 1
ATOM 1525 C C . GLN A 1 188 ? -23.640 -11.615 -25.271 1.00 29.38 188 GLN A C 1
ATOM 1527 O O . GLN A 1 188 ? -23.893 -12.396 -26.184 1.00 29.38 188 GLN A O 1
ATOM 1532 N N . GLY A 1 189 ? -23.090 -11.996 -24.120 1.00 27.44 189 GLY A N 1
ATOM 1533 C CA . GLY A 1 189 ? -22.785 -13.383 -23.781 1.00 27.44 189 GLY A CA 1
ATOM 1534 C C . GLY A 1 189 ? -22.008 -13.447 -22.475 1.00 27.44 189 GLY A C 1
ATOM 1535 O O . GLY A 1 189 ? -20.784 -13.501 -22.470 1.00 27.44 189 GLY A O 1
ATOM 1536 N N . VAL A 1 190 ? -22.736 -13.341 -21.365 1.00 36.91 190 VAL A N 1
ATOM 1537 C CA . VAL A 1 190 ? -22.250 -13.675 -20.025 1.00 36.91 190 VAL A CA 1
ATOM 1538 C C . VAL A 1 190 ? -22.074 -15.185 -19.982 1.00 36.91 190 VAL A C 1
ATOM 1540 O O . VAL A 1 190 ? -23.073 -15.878 -20.089 1.00 36.91 190 VAL A O 1
ATOM 1543 N N . ASP A 1 191 ? -20.855 -15.668 -19.753 1.00 25.69 191 ASP A N 1
ATOM 1544 C CA . ASP A 1 191 ? -20.627 -17.021 -19.247 1.00 25.69 191 ASP A CA 1
ATOM 1545 C C . ASP A 1 191 ? -19.538 -16.994 -18.170 1.00 25.69 191 ASP A C 1
ATOM 1547 O O . ASP A 1 191 ? -18.338 -16.871 -18.417 1.00 25.69 191 ASP A O 1
ATOM 1551 N N . ASN A 1 192 ? -20.007 -17.081 -16.925 1.00 35.53 192 ASN A N 1
ATOM 1552 C CA . ASN A 1 192 ? -19.202 -17.340 -15.743 1.00 35.53 192 ASN A CA 1
ATOM 1553 C C . ASN A 1 192 ? -18.807 -18.822 -15.728 1.00 35.53 192 ASN A C 1
ATOM 1555 O O . ASN A 1 192 ? -19.572 -19.658 -15.251 1.00 35.53 192 ASN A O 1
ATOM 1559 N N . SER A 1 193 ? -17.589 -19.155 -16.154 1.00 28.20 193 SER A N 1
ATOM 1560 C CA . SER A 1 193 ? -16.978 -20.442 -15.812 1.00 28.20 193 SER A CA 1
ATOM 1561 C C . SER A 1 193 ? -15.917 -20.244 -14.734 1.00 28.20 193 SER A C 1
ATOM 1563 O O . SER A 1 193 ? -14.778 -19.848 -14.985 1.00 28.20 193 SER A O 1
ATOM 1565 N N . SER A 1 194 ? -16.345 -20.523 -13.506 1.00 38.22 194 SER A N 1
ATOM 1566 C CA . SER A 1 194 ? -15.529 -20.696 -12.313 1.00 38.22 194 SER A CA 1
ATOM 1567 C C . SER A 1 194 ? -14.410 -21.712 -12.561 1.00 38.22 194 SER A C 1
ATOM 1569 O O . SER A 1 194 ? -14.673 -22.899 -12.739 1.00 38.22 194 SER A O 1
ATOM 1571 N N . GLN A 1 195 ? -13.154 -21.265 -12.530 1.00 33.31 195 GLN A N 1
ATOM 1572 C CA . GLN A 1 195 ? -12.017 -22.143 -12.267 1.00 33.31 195 GLN A CA 1
ATOM 1573 C C . GLN A 1 195 ? -11.354 -21.709 -10.962 1.00 33.31 195 GLN A C 1
ATOM 1575 O O . GLN A 1 195 ? -10.526 -20.801 -10.904 1.00 33.31 195 GLN A O 1
ATOM 1580 N N . LYS A 1 196 ? -11.772 -22.386 -9.888 1.00 35.19 196 LYS A N 1
ATOM 1581 C CA . LYS A 1 196 ? -11.077 -22.438 -8.603 1.0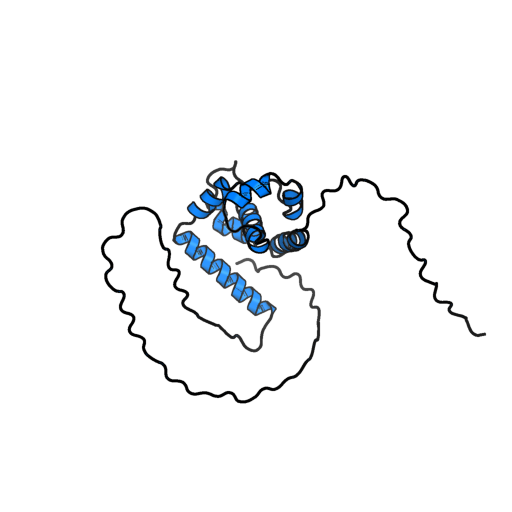0 35.19 196 LYS A CA 1
ATOM 1582 C C . LYS A 1 196 ? -9.746 -23.165 -8.809 1.00 35.19 196 LYS A C 1
ATOM 1584 O O . LYS A 1 196 ? -9.685 -24.387 -8.749 1.00 35.19 196 LYS A O 1
ATOM 1589 N N . GLY A 1 197 ? -8.689 -22.406 -9.052 1.00 31.42 197 GLY A N 1
ATOM 1590 C CA . GLY A 1 197 ? -7.318 -22.827 -8.788 1.00 31.42 197 GLY A CA 1
ATOM 1591 C C . GLY A 1 197 ? -6.761 -21.929 -7.695 1.00 31.42 197 GLY A C 1
ATOM 1592 O O . GLY A 1 197 ? -7.005 -20.725 -7.714 1.00 31.42 197 GLY A O 1
ATOM 1593 N N . SER A 1 198 ? -6.045 -22.478 -6.719 1.00 39.84 198 SER A N 1
ATOM 1594 C CA . SER A 1 198 ? -5.288 -21.668 -5.764 1.00 39.84 198 SER A CA 1
ATOM 1595 C C . SER A 1 198 ? -4.195 -20.923 -6.528 1.00 39.84 198 SER A C 1
ATOM 1597 O O . SER A 1 198 ? -3.169 -21.487 -6.901 1.00 39.84 198 SER A O 1
ATOM 1599 N N . VAL A 1 199 ? -4.468 -19.658 -6.831 1.00 50.12 199 VAL A N 1
ATOM 1600 C CA . VAL A 1 199 ? -3.631 -18.787 -7.654 1.00 50.12 199 VAL A CA 1
ATOM 1601 C C . VAL A 1 199 ? -2.518 -18.206 -6.777 1.00 50.12 199 VAL A C 1
ATOM 1603 O O . VAL A 1 199 ? -2.575 -17.076 -6.298 1.00 50.12 199 VAL A O 1
ATOM 1606 N N . ALA A 1 200 ? -1.507 -19.032 -6.524 1.00 55.28 200 ALA A N 1
ATOM 1607 C CA . ALA A 1 200 ? -0.248 -18.608 -5.931 1.00 55.28 200 ALA A CA 1
ATOM 1608 C C . ALA A 1 200 ? 0.588 -17.845 -6.972 1.00 55.28 200 ALA A C 1
ATOM 1610 O O . ALA A 1 200 ? 0.670 -18.251 -8.138 1.00 55.28 200 ALA A O 1
ATOM 1611 N N . ILE A 1 201 ? 1.220 -16.739 -6.569 1.00 59.28 201 ILE A N 1
ATOM 1612 C CA . ILE A 1 201 ? 2.288 -16.146 -7.380 1.00 59.28 201 ILE A CA 1
ATOM 1613 C C . ILE A 1 201 ? 3.463 -17.140 -7.363 1.00 59.28 201 ILE A C 1
ATOM 1615 O O . ILE A 1 201 ? 3.893 -17.528 -6.277 1.00 59.28 201 ILE A O 1
ATOM 1619 N N . PRO A 1 202 ? 3.987 -17.578 -8.522 1.00 56.19 202 PRO A N 1
ATOM 1620 C CA . PRO A 1 202 ? 5.123 -18.489 -8.560 1.00 56.19 202 PRO A CA 1
ATOM 1621 C C . PRO A 1 202 ? 6.328 -17.871 -7.842 1.00 56.19 202 PRO A C 1
ATOM 1623 O O . PRO A 1 202 ? 6.574 -16.667 -7.935 1.00 56.19 202 PRO A O 1
ATOM 1626 N N . SER A 1 203 ? 7.072 -18.696 -7.108 1.00 51.50 203 SER A N 1
ATOM 1627 C CA . SER A 1 203 ? 8.296 -18.286 -6.422 1.00 51.50 203 SER A CA 1
ATOM 1628 C C . SER A 1 203 ? 9.390 -17.990 -7.454 1.00 51.50 203 SER A C 1
ATOM 1630 O O . SER A 1 203 ? 10.026 -18.913 -7.959 1.00 51.50 203 SER A O 1
ATOM 1632 N N . TRP A 1 204 ? 9.567 -16.715 -7.802 1.00 45.81 204 TRP A N 1
ATOM 1633 C CA . TRP A 1 204 ? 10.687 -16.216 -8.613 1.00 45.81 204 TRP A CA 1
ATOM 1634 C C . TRP A 1 204 ? 11.968 -16.113 -7.800 1.00 45.81 204 TRP A C 1
ATOM 1636 O O . TRP A 1 204 ? 11.845 -15.824 -6.589 1.00 45.81 204 TRP A O 1
#

Radius of gyration: 25.72 Å; chains: 1; bounding box: 70×73×62 Å

pLDDT: mean 73.51, std 22.33, range [25.69, 93.31]

Sequence (204 aa):
MAKDTSIPEKKKEQIHAIQATDDQLTTRSCLSFFAIYLRSIQLLPIIERLFGKLRKNKKGLPIPELFVQVLSFFMDGTSRHLTGFDQLKKEESYLDVVGSERLASSHAINRFFGAFSHCRVYLFRRLLQDLFIWRLKLTKPPVIILGIDTAKFFCTRRSVACPSRSEIRYVKQSMQNKNPLANVHTCQGVDNSSQKGSVAIPSW

Secondary structure (DSSP, 8-state):
------PPP-------------S---TTTHHHHHHHHHHHTTHHHHHHHHHGGG---TTSPPHHHHHHHHHHHHHH-S--STTHHHHHTT-HHHHHHHT-SSPPPHHHHHHHHHT--HHHHHHHHHHHHHHHHHHHHHH--S----------------SS---------------------------------------PPP--